Protein AF-A0AA43LUN0-F1 (afdb_monomer_lite)

Structure (mmCIF, N/CA/C/O backbone):
data_AF-A0AA43LUN0-F1
#
_entry.id   AF-A0AA43LUN0-F1
#
loop_
_atom_site.group_PDB
_atom_site.id
_atom_site.type_symbol
_atom_site.label_atom_id
_atom_site.label_alt_id
_atom_site.label_comp_id
_atom_site.label_asym_id
_atom_site.label_entity_id
_atom_site.label_seq_id
_atom_site.pdbx_PDB_ins_code
_atom_site.Cartn_x
_atom_site.Cartn_y
_atom_site.Cartn_z
_atom_site.occupancy
_atom_site.B_iso_or_equiv
_atom_site.auth_seq_id
_atom_site.auth_comp_id
_atom_site.auth_asym_id
_atom_site.auth_atom_id
_atom_site.pdbx_PDB_model_num
ATOM 1 N N . MET A 1 1 ? 20.312 32.125 23.721 1.00 38.59 1 MET A N 1
ATOM 2 C CA . MET A 1 1 ? 21.776 32.103 23.497 1.00 38.59 1 MET A CA 1
ATOM 3 C C . MET A 1 1 ? 22.352 30.893 24.218 1.00 38.59 1 MET A C 1
ATOM 5 O O . MET A 1 1 ? 22.634 30.976 25.405 1.00 38.59 1 MET A O 1
ATOM 9 N N . PHE A 1 2 ? 22.440 29.753 23.534 1.00 31.97 2 PHE A N 1
ATOM 10 C CA . PHE A 1 2 ? 22.936 28.500 24.107 1.00 31.97 2 PHE A CA 1
ATOM 11 C C . PHE A 1 2 ? 24.347 28.228 23.580 1.00 31.97 2 PHE A C 1
ATOM 13 O O . PHE A 1 2 ? 24.575 28.226 22.374 1.00 31.97 2 PHE A O 1
ATOM 20 N N . ARG A 1 3 ? 25.305 28.071 24.501 1.00 30.97 3 ARG A N 1
ATOM 21 C CA . ARG A 1 3 ? 26.711 27.761 24.218 1.00 30.97 3 ARG A CA 1
ATOM 22 C C . ARG A 1 3 ? 26.895 26.244 24.199 1.00 30.97 3 ARG A C 1
ATOM 24 O O . ARG A 1 3 ? 26.749 25.609 25.240 1.00 30.97 3 ARG A O 1
ATOM 31 N N . TRP A 1 4 ? 27.267 25.684 23.052 1.00 31.45 4 TRP A N 1
ATOM 32 C CA . TRP A 1 4 ? 27.789 24.320 22.958 1.00 31.45 4 TRP A CA 1
ATOM 33 C C . TRP A 1 4 ? 29.303 24.313 23.179 1.00 31.45 4 TRP A C 1
ATOM 35 O O . TRP A 1 4 ? 30.033 25.123 22.610 1.00 31.45 4 TRP A O 1
ATOM 45 N N . LYS A 1 5 ? 29.764 23.405 24.046 1.00 41.47 5 LYS A N 1
ATOM 46 C CA . LYS A 1 5 ? 31.177 23.084 24.252 1.00 41.47 5 LYS A CA 1
ATOM 47 C C . LYS A 1 5 ? 31.539 21.918 23.335 1.00 41.47 5 LYS A C 1
ATOM 49 O O . LYS A 1 5 ? 31.012 20.824 23.495 1.00 41.47 5 LYS A O 1
ATOM 54 N N . THR A 1 6 ? 32.454 22.164 22.409 1.00 45.19 6 THR A N 1
ATOM 55 C CA . THR A 1 6 ? 33.170 21.151 21.631 1.00 45.19 6 THR A CA 1
ATOM 56 C C . THR A 1 6 ? 34.222 20.475 22.509 1.00 45.19 6 THR A C 1
ATOM 58 O O . THR A 1 6 ? 35.069 21.162 23.083 1.00 45.19 6 THR A O 1
ATOM 61 N N . ALA A 1 7 ? 34.205 19.146 22.581 1.00 45.16 7 ALA A N 1
ATOM 62 C CA . ALA A 1 7 ? 35.344 18.351 23.026 1.00 45.16 7 ALA A CA 1
ATOM 63 C C . ALA A 1 7 ? 35.927 17.655 21.793 1.00 45.16 7 ALA A C 1
ATOM 65 O O . ALA A 1 7 ? 35.287 16.794 21.196 1.00 45.16 7 ALA A O 1
ATOM 66 N N . GLY A 1 8 ? 37.113 18.101 21.382 1.00 36.66 8 GLY A N 1
ATOM 67 C CA . GLY A 1 8 ? 37.913 17.440 20.364 1.00 36.66 8 GLY A CA 1
ATOM 68 C C . GLY A 1 8 ? 38.650 16.245 20.957 1.00 36.66 8 GLY A C 1
ATOM 69 O O . GLY A 1 8 ? 39.140 16.309 22.084 1.00 36.66 8 GLY A O 1
ATOM 70 N N . ILE A 1 9 ? 38.757 15.179 20.173 1.00 43.53 9 ILE A N 1
ATOM 71 C CA . ILE A 1 9 ? 39.729 14.113 20.389 1.00 43.53 9 ILE A CA 1
ATOM 72 C C . ILE A 1 9 ? 40.591 14.080 19.133 1.00 43.53 9 ILE A C 1
ATOM 74 O O . ILE A 1 9 ? 40.102 13.911 18.020 1.00 43.53 9 ILE A O 1
ATOM 78 N N . SER A 1 10 ? 41.873 14.338 19.349 1.00 35.06 10 SER A N 1
ATOM 79 C CA . SER A 1 10 ? 42.943 14.279 18.367 1.00 35.06 10 SER A CA 1
ATOM 80 C C . SER A 1 10 ? 43.898 13.152 18.761 1.00 35.06 10 SER A C 1
ATOM 82 O O . SER A 1 10 ? 43.913 12.727 19.915 1.00 35.06 10 SER A O 1
ATOM 84 N N . PHE A 1 11 ? 44.740 12.792 17.797 1.00 35.31 11 PHE A N 1
ATOM 85 C CA . PHE A 1 11 ? 45.925 11.935 17.853 1.00 35.31 11 PHE A CA 1
ATOM 86 C C . PHE A 1 11 ? 45.758 10.424 17.686 1.00 35.31 11 PHE A C 1
ATOM 88 O O . PHE A 1 11 ? 45.226 9.712 18.528 1.00 35.31 11 PHE A O 1
ATOM 95 N N . GLY A 1 12 ? 46.384 9.945 16.607 1.00 33.28 12 GLY A N 1
ATOM 96 C CA . GLY A 1 12 ? 46.708 8.543 16.383 1.00 33.28 12 GLY A CA 1
ATOM 97 C C . GLY A 1 12 ? 47.394 8.282 15.042 1.00 33.28 12 GLY A C 1
ATOM 98 O O . GLY A 1 12 ? 47.069 7.309 14.380 1.00 33.28 12 GLY A O 1
ATOM 99 N N . MET A 1 13 ? 48.298 9.167 14.607 1.00 39.53 13 MET A N 1
ATOM 100 C CA . MET A 1 13 ? 49.174 8.931 13.456 1.00 39.53 13 MET A CA 1
ATOM 101 C C . MET A 1 13 ? 50.255 7.927 13.884 1.00 39.53 13 MET A C 1
ATOM 103 O O . MET A 1 13 ? 51.050 8.237 14.771 1.00 39.53 13 MET A O 1
ATOM 107 N N . LEU A 1 14 ? 50.303 6.746 13.269 1.00 37.00 14 LEU A N 1
ATOM 108 C CA . LEU A 1 14 ? 51.460 5.857 13.356 1.00 37.00 14 LEU A CA 1
ATOM 109 C C . LEU A 1 14 ? 51.758 5.304 11.962 1.00 37.00 14 LEU A C 1
ATOM 111 O O . LEU A 1 14 ? 51.020 4.481 11.430 1.00 37.00 14 LEU A O 1
ATOM 115 N N . GLY A 1 15 ? 52.833 5.812 11.367 1.00 45.66 15 GLY A N 1
ATOM 116 C CA . GLY A 1 15 ? 53.477 5.229 10.199 1.00 45.66 15 GLY A CA 1
ATOM 117 C C . GLY A 1 15 ? 54.799 4.580 10.600 1.00 45.66 15 GLY A C 1
ATOM 118 O O . GLY A 1 15 ? 55.478 5.083 11.489 1.00 45.66 15 GLY A O 1
ATOM 119 N N . LEU A 1 16 ? 55.145 3.483 9.927 1.00 39.72 16 LEU A N 1
ATOM 120 C CA . LEU A 1 16 ? 56.493 2.926 9.710 1.00 39.72 16 LEU A CA 1
ATOM 121 C C . LEU A 1 16 ? 56.300 1.771 8.707 1.00 39.72 16 LEU A C 1
ATOM 123 O O . LEU A 1 16 ? 55.574 0.828 8.992 1.00 39.72 16 LEU A O 1
ATOM 127 N N . LEU A 1 17 ? 56.620 1.976 7.423 1.00 46.81 17 LEU A N 1
ATOM 128 C CA . LEU A 1 17 ? 57.890 1.624 6.763 1.00 46.81 17 LEU A CA 1
ATOM 129 C C . LEU A 1 17 ? 58.273 0.146 6.918 1.00 46.81 17 LEU A C 1
ATOM 131 O O . LEU A 1 17 ? 58.576 -0.285 8.022 1.00 46.81 17 LEU A O 1
ATOM 135 N N . LEU A 1 18 ? 58.392 -0.562 5.788 1.00 45.31 18 LEU A N 1
ATOM 136 C CA . LEU A 1 18 ? 59.639 -1.211 5.365 1.00 45.31 18 LEU A CA 1
ATOM 137 C C . LEU A 1 18 ? 59.537 -1.676 3.903 1.00 45.31 18 LEU A C 1
ATOM 139 O O . LEU A 1 18 ? 58.583 -2.330 3.492 1.00 45.31 18 LEU A O 1
ATOM 143 N N . ALA A 1 19 ? 60.546 -1.279 3.133 1.00 46.94 19 ALA A N 1
ATOM 144 C CA . ALA A 1 19 ? 60.830 -1.721 1.779 1.00 46.94 19 ALA A CA 1
ATOM 145 C C . ALA A 1 19 ? 61.482 -3.113 1.783 1.00 46.94 19 ALA A C 1
ATOM 147 O O . ALA A 1 19 ? 62.153 -3.484 2.745 1.00 46.94 19 ALA A O 1
ATOM 148 N N . GLY A 1 20 ? 61.361 -3.833 0.667 1.00 33.59 20 GLY A N 1
ATOM 149 C CA . GLY A 1 20 ? 62.118 -5.052 0.405 1.00 33.59 20 GLY A CA 1
ATOM 150 C C . GLY A 1 20 ? 61.945 -5.526 -1.034 1.00 33.59 20 GLY A C 1
ATOM 151 O O . GLY A 1 20 ? 61.066 -6.332 -1.310 1.00 33.59 20 GLY A O 1
ATOM 152 N N . CYS A 1 21 ? 62.784 -5.017 -1.941 1.00 46.31 21 CYS A N 1
ATOM 153 C CA . CYS A 1 21 ? 63.101 -5.682 -3.204 1.00 46.31 21 CYS A CA 1
ATOM 154 C C . CYS A 1 21 ? 64.161 -6.759 -2.937 1.00 46.31 21 CYS A C 1
ATOM 156 O O . CYS A 1 21 ? 65.187 -6.447 -2.332 1.00 46.31 21 CYS A O 1
ATOM 158 N N . ALA A 1 22 ? 63.953 -7.975 -3.438 1.00 37.12 22 ALA A N 1
ATOM 159 C CA . ALA A 1 22 ? 65.021 -8.919 -3.757 1.00 37.12 22 ALA A CA 1
ATOM 160 C C . ALA A 1 22 ? 64.526 -9.901 -4.834 1.00 37.12 22 ALA A C 1
ATOM 162 O O . ALA A 1 22 ? 63.515 -10.574 -4.649 1.00 37.12 22 ALA A O 1
ATOM 163 N N . ASP A 1 23 ? 65.247 -9.911 -5.954 1.00 38.62 23 ASP A N 1
ATOM 164 C CA . ASP A 1 23 ? 65.154 -10.838 -7.084 1.00 38.62 23 ASP A CA 1
ATOM 165 C C . ASP A 1 23 ? 65.680 -12.242 -6.741 1.00 38.62 23 ASP A C 1
ATOM 167 O O . ASP A 1 23 ? 66.592 -12.378 -5.923 1.00 38.62 23 ASP A O 1
ATOM 171 N N . ALA A 1 24 ? 65.168 -13.244 -7.467 1.00 35.75 24 ALA A N 1
ATOM 172 C CA . ALA A 1 24 ? 65.914 -14.134 -8.378 1.00 35.75 24 ALA A CA 1
ATOM 173 C C . ALA A 1 24 ? 65.447 -15.606 -8.331 1.00 35.75 24 ALA A C 1
ATOM 175 O O . ALA A 1 24 ? 65.599 -16.290 -7.326 1.00 35.75 24 ALA A O 1
ATOM 176 N N . GLU A 1 25 ? 64.930 -16.034 -9.490 1.00 34.25 25 GLU A N 1
ATOM 177 C CA . GLU A 1 25 ? 65.012 -17.354 -10.142 1.00 34.25 25 GLU A CA 1
ATOM 178 C C . GLU A 1 25 ? 64.688 -18.639 -9.354 1.00 34.25 25 GLU A C 1
ATOM 180 O O . GLU A 1 25 ? 65.457 -19.081 -8.509 1.00 34.25 25 GLU A O 1
ATOM 185 N N . ASP A 1 26 ? 63.655 -19.363 -9.812 1.00 30.38 26 ASP A N 1
ATOM 186 C CA . ASP A 1 26 ? 63.866 -20.756 -10.229 1.00 30.38 26 ASP A CA 1
ATOM 187 C C . ASP A 1 26 ? 62.870 -21.184 -11.325 1.00 30.38 26 ASP A C 1
ATOM 189 O O . ASP A 1 26 ? 61.701 -20.791 -11.356 1.00 30.38 26 ASP A O 1
ATOM 193 N N . VAL A 1 27 ? 63.386 -21.973 -12.260 1.00 40.06 27 VAL A N 1
ATOM 194 C CA . VAL A 1 27 ? 62.761 -22.467 -13.486 1.00 40.06 27 VAL A CA 1
ATOM 195 C C . VAL A 1 27 ? 62.209 -23.864 -13.214 1.00 40.06 27 VAL A C 1
ATOM 197 O O . VAL A 1 27 ? 62.954 -24.723 -12.765 1.00 40.06 27 VAL A O 1
ATOM 200 N N . THR A 1 28 ? 60.942 -24.136 -13.551 1.00 35.50 28 THR A N 1
ATOM 201 C CA . THR A 1 28 ? 60.476 -25.304 -14.344 1.00 35.50 28 THR A CA 1
ATOM 202 C C . THR A 1 28 ? 58.975 -25.578 -14.167 1.00 35.50 28 THR A C 1
ATOM 204 O O . THR A 1 28 ? 58.437 -25.509 -13.069 1.00 35.50 28 THR A O 1
ATOM 207 N N . SER A 1 29 ? 58.360 -26.034 -15.269 1.00 32.94 29 SER A N 1
ATOM 208 C CA . SER A 1 29 ? 57.162 -26.899 -15.355 1.00 32.94 29 SER A CA 1
ATOM 209 C C . SER A 1 29 ? 55.869 -26.275 -15.909 1.00 32.94 29 SER A C 1
ATOM 211 O O . SER A 1 29 ? 55.035 -25.737 -15.199 1.00 32.94 29 SER A O 1
ATOM 213 N N . THR A 1 30 ? 55.720 -26.459 -17.228 1.00 34.94 30 THR A N 1
ATOM 214 C CA . THR A 1 30 ? 54.580 -27.088 -17.935 1.00 34.94 30 THR A CA 1
ATOM 215 C C . THR A 1 30 ? 53.124 -26.655 -17.697 1.00 34.94 30 THR A C 1
ATOM 217 O O . THR A 1 30 ? 52.583 -26.774 -16.607 1.00 34.94 30 THR A O 1
ATOM 220 N N . ALA A 1 31 ? 52.469 -26.458 -18.853 1.00 33.69 31 ALA A N 1
ATOM 221 C CA . ALA A 1 31 ? 51.050 -26.641 -19.181 1.00 33.69 31 ALA A CA 1
ATOM 222 C C . ALA A 1 31 ? 50.109 -25.430 -19.030 1.00 33.69 31 ALA A C 1
ATOM 224 O O . ALA A 1 31 ? 49.628 -25.080 -17.959 1.00 33.69 31 ALA A O 1
ATOM 225 N N . SER A 1 32 ? 49.780 -24.863 -20.195 1.00 36.44 32 SER A N 1
ATOM 226 C CA . SER A 1 32 ? 48.578 -24.068 -20.454 1.00 36.44 32 SER A CA 1
ATOM 227 C C . SER A 1 32 ? 47.321 -24.942 -20.298 1.00 36.44 32 SER A C 1
ATOM 229 O O . SER A 1 32 ? 47.349 -26.117 -20.674 1.00 36.44 32 SER A O 1
ATOM 231 N N . PRO A 1 33 ? 46.209 -24.369 -19.808 1.00 39.72 33 PRO A N 1
ATOM 232 C CA . PRO A 1 33 ? 45.133 -24.097 -20.755 1.00 39.72 33 PRO A CA 1
ATOM 233 C C . PRO A 1 33 ? 44.560 -22.675 -20.647 1.00 39.72 33 PRO A C 1
ATOM 235 O O . PRO A 1 33 ? 44.383 -22.120 -19.568 1.00 39.72 33 PRO A O 1
ATOM 238 N N . ALA A 1 34 ? 44.286 -22.131 -21.834 1.00 36.03 34 ALA A N 1
ATOM 239 C CA . ALA A 1 34 ? 43.355 -21.066 -22.204 1.00 36.03 34 ALA A CA 1
ATOM 240 C C . ALA A 1 34 ? 42.713 -20.252 -21.064 1.00 36.03 34 ALA A C 1
ATOM 242 O O . ALA A 1 34 ? 41.678 -20.618 -20.509 1.00 36.03 34 ALA A O 1
ATOM 243 N N . ALA A 1 35 ? 43.264 -19.061 -20.828 1.00 30.97 35 ALA A N 1
ATOM 244 C CA . ALA A 1 35 ? 42.503 -17.962 -20.263 1.00 30.97 35 ALA A CA 1
ATOM 245 C C . ALA A 1 35 ? 41.462 -17.514 -21.302 1.00 30.97 35 ALA A C 1
ATOM 247 O O . ALA A 1 35 ? 41.821 -16.970 -22.349 1.00 30.97 35 ALA A O 1
ATOM 248 N N . SER A 1 36 ? 40.179 -17.749 -21.017 1.00 34.28 36 SER A N 1
ATOM 249 C CA . SER A 1 36 ? 39.093 -16.999 -21.645 1.00 34.28 36 SER A CA 1
ATOM 250 C C . SER A 1 36 ? 39.339 -15.524 -21.366 1.00 34.28 36 SER A C 1
ATOM 252 O O . SER A 1 36 ? 39.206 -15.057 -20.237 1.00 34.28 36 SER A O 1
ATOM 254 N N . SER A 1 37 ? 39.748 -14.800 -22.400 1.00 35.28 37 SER A N 1
ATOM 255 C CA . SER A 1 37 ? 39.804 -13.351 -22.388 1.00 35.28 37 SER A CA 1
ATOM 256 C C . SER A 1 37 ? 38.383 -12.826 -22.210 1.00 35.28 37 SER A C 1
ATOM 258 O O . SER A 1 37 ? 37.613 -12.775 -23.170 1.00 35.28 37 SER A O 1
ATOM 260 N N . SER A 1 38 ? 38.040 -12.424 -20.990 1.00 38.66 38 SER A N 1
ATOM 261 C CA . SER A 1 38 ? 36.991 -11.441 -20.754 1.00 38.66 38 SER A CA 1
ATOM 262 C C . SER A 1 38 ? 37.413 -10.183 -21.507 1.00 38.66 38 SER A C 1
ATOM 264 O O . SER A 1 38 ? 38.263 -9.423 -21.040 1.00 38.66 38 SER A O 1
ATOM 266 N N . GLN A 1 39 ? 36.909 -10.006 -22.728 1.00 36.62 39 GLN A N 1
ATOM 267 C CA . GLN A 1 39 ? 37.051 -8.746 -23.438 1.00 36.62 39 GLN A CA 1
ATOM 268 C C . GLN A 1 39 ? 36.288 -7.698 -22.633 1.00 36.62 39 GLN A C 1
ATOM 270 O O . GLN A 1 39 ? 35.072 -7.574 -22.736 1.00 36.62 39 GLN A O 1
ATOM 275 N N . ALA A 1 40 ? 37.018 -6.944 -21.814 1.00 42.62 40 ALA A N 1
ATOM 276 C CA . ALA A 1 40 ? 36.585 -5.625 -21.405 1.00 42.62 40 ALA A CA 1
ATOM 277 C C . ALA A 1 40 ? 36.508 -4.788 -22.687 1.00 42.62 40 ALA A C 1
ATOM 279 O O . ALA A 1 40 ? 37.526 -4.327 -23.212 1.00 42.62 40 ALA A O 1
ATOM 280 N N . VAL A 1 41 ? 35.302 -4.690 -23.247 1.00 44.66 41 VAL A N 1
ATOM 281 C CA . VAL A 1 41 ? 35.008 -3.819 -24.382 1.00 44.66 41 VAL A CA 1
ATOM 282 C C . VAL A 1 41 ? 35.344 -2.406 -23.924 1.00 44.66 41 VAL A C 1
ATOM 284 O O . VAL A 1 41 ? 34.709 -1.860 -23.025 1.00 44.66 41 VAL A O 1
ATOM 287 N N . SER A 1 42 ? 36.418 -1.847 -24.478 1.00 46.88 42 SER A N 1
ATOM 288 C CA . SER A 1 42 ? 36.766 -0.450 -24.238 1.00 46.88 42 SER A CA 1
ATOM 289 C C . SER A 1 42 ? 35.617 0.418 -24.759 1.00 46.88 42 SER A C 1
ATOM 291 O O . SER A 1 42 ? 35.168 0.168 -25.880 1.00 46.88 42 SER A O 1
ATOM 293 N N . PRO A 1 43 ? 35.131 1.409 -23.991 1.00 46.75 43 PRO A N 1
ATOM 294 C CA . PRO A 1 43 ? 34.048 2.269 -24.445 1.00 46.75 43 PRO A CA 1
ATOM 295 C C . PRO A 1 43 ? 34.464 2.954 -25.746 1.00 46.75 43 PRO A C 1
ATOM 297 O O . PRO A 1 43 ? 35.525 3.584 -25.822 1.00 46.75 43 PRO A O 1
ATOM 300 N N . SER A 1 44 ? 33.647 2.812 -26.788 1.00 53.34 44 SER A N 1
ATOM 301 C CA . SER A 1 44 ? 33.849 3.561 -28.023 1.00 53.34 44 SER A CA 1
ATOM 302 C C . SER A 1 44 ? 33.651 5.044 -27.720 1.00 53.34 44 SER A C 1
ATOM 304 O O . SER A 1 44 ? 32.682 5.415 -27.055 1.00 53.34 44 SER A O 1
ATOM 306 N N . ALA A 1 45 ? 34.568 5.893 -28.188 1.00 53.38 45 ALA A N 1
ATOM 307 C CA . ALA A 1 45 ? 34.501 7.339 -28.000 1.00 53.38 45 ALA A CA 1
ATOM 308 C C . ALA A 1 45 ? 33.138 7.879 -28.484 1.00 53.38 45 ALA A C 1
ATOM 310 O O . ALA A 1 45 ? 32.900 7.966 -29.685 1.00 53.38 45 ALA A O 1
ATOM 311 N N . GLY A 1 46 ? 32.236 8.188 -27.545 1.00 71.81 46 GLY A N 1
ATOM 312 C CA . GLY A 1 46 ? 30.859 8.616 -27.827 1.00 71.81 46 GLY A CA 1
ATOM 313 C C . GLY A 1 46 ? 29.797 8.038 -26.884 1.00 71.81 46 GLY A C 1
ATOM 314 O O . GLY A 1 46 ? 28.754 8.664 -26.716 1.00 71.81 46 GLY A O 1
ATOM 315 N N . GLN A 1 47 ? 30.067 6.903 -26.229 1.00 84.12 47 GLN A N 1
ATOM 316 C CA . GLN A 1 47 ? 29.153 6.315 -25.241 1.00 84.12 47 GLN A CA 1
ATOM 317 C C . GLN A 1 47 ? 29.180 7.084 -23.915 1.00 84.12 47 GLN A C 1
ATOM 319 O O . GLN A 1 47 ? 30.237 7.508 -23.435 1.00 84.12 47 GLN A O 1
ATOM 324 N N . LEU A 1 48 ? 28.004 7.250 -23.313 1.00 91.19 48 LEU A N 1
ATOM 325 C CA . LEU A 1 48 ? 27.839 7.883 -22.007 1.00 91.19 48 LEU A CA 1
ATOM 326 C C . LEU A 1 48 ? 27.683 6.804 -20.934 1.00 91.19 48 LEU A C 1
ATOM 328 O O . LEU A 1 48 ? 26.998 5.810 -21.147 1.00 91.19 48 LEU A O 1
ATOM 332 N N . ALA A 1 49 ? 28.263 6.999 -19.750 1.00 93.62 49 ALA A N 1
ATOM 333 C CA . ALA A 1 49 ? 27.844 6.197 -18.602 1.00 93.62 49 ALA A CA 1
ATOM 334 C C . ALA A 1 49 ? 26.348 6.443 -18.353 1.00 93.62 49 ALA A C 1
ATOM 336 O O . ALA A 1 49 ? 25.918 7.605 -18.355 1.00 93.62 49 ALA A O 1
ATOM 337 N N . ALA A 1 50 ? 25.579 5.366 -18.184 1.00 94.44 50 ALA A N 1
ATOM 338 C CA . ALA A 1 50 ? 24.172 5.468 -17.843 1.00 94.44 50 ALA A CA 1
ATOM 339 C C . ALA A 1 50 ? 24.018 6.108 -16.458 1.00 94.44 50 ALA A C 1
ATOM 341 O O . ALA A 1 50 ? 24.696 5.745 -15.499 1.00 94.44 50 ALA A O 1
ATOM 342 N N . ASP A 1 51 ? 23.111 7.072 -16.380 1.00 95.69 51 ASP A N 1
ATOM 343 C CA . ASP A 1 51 ? 22.566 7.610 -15.141 1.00 95.69 51 ASP A CA 1
ATOM 344 C C . ASP A 1 51 ? 21.058 7.828 -15.342 1.00 95.69 51 ASP A C 1
ATOM 346 O O . ASP A 1 51 ? 20.603 7.852 -16.495 1.00 95.69 51 ASP A O 1
ATOM 350 N N . PRO A 1 52 ? 20.272 7.959 -14.259 1.00 95.94 52 PRO A N 1
ATOM 351 C CA . PRO A 1 52 ? 18.824 8.036 -14.378 1.00 95.94 52 PRO A CA 1
ATOM 352 C C . PRO A 1 52 ? 18.330 9.164 -15.289 1.00 95.94 52 PRO A C 1
ATOM 354 O O . PRO A 1 52 ? 17.427 8.952 -16.093 1.00 95.94 52 PRO A O 1
ATOM 357 N N . GLU A 1 53 ? 18.945 10.347 -15.227 1.00 96.31 53 GLU A N 1
ATOM 358 C CA . GLU A 1 53 ? 18.507 11.510 -16.004 1.00 96.31 53 GLU A CA 1
ATOM 359 C C . GLU A 1 53 ? 18.775 11.321 -17.500 1.00 96.31 53 GLU A C 1
ATOM 361 O O . GLU A 1 53 ? 17.895 11.560 -18.332 1.00 96.31 53 GLU A O 1
ATOM 366 N N . LYS A 1 54 ? 19.971 10.842 -17.862 1.00 96.62 54 LYS A N 1
ATOM 367 C CA . LYS A 1 54 ? 20.328 10.579 -19.264 1.00 96.62 54 LYS A CA 1
ATOM 368 C C . LYS A 1 54 ? 19.509 9.446 -19.862 1.00 96.62 54 LYS A C 1
ATOM 370 O O . LYS A 1 54 ? 19.135 9.526 -21.031 1.00 96.62 54 LYS A O 1
ATOM 375 N N . VAL A 1 55 ? 19.256 8.395 -19.083 1.00 97.50 55 VAL A N 1
ATOM 376 C CA . VAL A 1 55 ? 18.415 7.276 -19.519 1.00 97.50 55 VAL A CA 1
ATOM 377 C C . VAL A 1 55 ? 16.984 7.754 -19.730 1.00 97.50 55 VAL A C 1
ATOM 379 O O . VAL A 1 55 ? 16.423 7.495 -20.791 1.00 97.50 55 VAL A O 1
ATOM 382 N N . GLN A 1 56 ? 16.419 8.513 -18.789 1.00 97.00 56 GLN A N 1
ATOM 383 C CA . GLN A 1 56 ? 15.060 9.038 -18.919 1.00 97.00 56 GLN A CA 1
ATOM 384 C C . GLN A 1 56 ? 14.910 9.960 -20.136 1.00 97.00 56 GLN A C 1
ATOM 386 O O . GLN A 1 56 ? 13.917 9.872 -20.864 1.00 97.00 56 GLN A O 1
ATOM 391 N N . LEU A 1 57 ? 15.905 10.818 -20.389 1.00 97.00 57 LEU A N 1
ATOM 392 C CA . LEU A 1 57 ? 15.929 11.665 -21.579 1.00 97.00 57 LEU A CA 1
ATOM 393 C C . LEU A 1 57 ? 15.961 10.821 -22.856 1.00 97.00 57 LEU A C 1
ATOM 395 O O . LEU A 1 57 ? 15.142 11.045 -23.741 1.00 97.00 57 LEU A O 1
ATOM 399 N N . PHE A 1 58 ? 16.845 9.823 -22.926 1.00 97.56 58 PHE A N 1
ATOM 400 C CA . PHE A 1 58 ? 16.944 8.931 -24.080 1.00 97.56 58 PHE A CA 1
ATOM 401 C C . PHE A 1 58 ? 15.634 8.185 -24.344 1.00 97.56 58 PHE A C 1
ATOM 403 O O . PHE A 1 58 ? 15.142 8.215 -25.465 1.00 97.56 58 PHE A O 1
ATOM 410 N N . LEU A 1 59 ? 15.031 7.583 -23.314 1.00 97.88 59 LEU A N 1
ATOM 411 C CA . LEU A 1 59 ? 13.730 6.914 -23.416 1.00 97.88 59 LEU A CA 1
ATOM 412 C C . LEU A 1 59 ? 12.657 7.844 -23.997 1.00 97.88 59 LEU A C 1
ATOM 414 O O . LEU A 1 59 ? 11.891 7.441 -24.871 1.00 97.88 59 LEU A O 1
ATOM 418 N N . THR A 1 60 ? 12.643 9.100 -23.545 1.00 96.69 60 THR A N 1
ATOM 419 C CA . THR A 1 60 ? 11.682 10.116 -23.990 1.00 96.69 60 THR A CA 1
ATOM 420 C C . THR A 1 60 ? 11.927 10.542 -25.440 1.00 96.69 60 THR A C 1
ATOM 422 O O . THR A 1 60 ? 11.000 10.522 -26.248 1.00 96.69 60 THR A O 1
ATOM 425 N N . GLU A 1 61 ? 13.163 10.914 -25.787 1.00 96.94 61 GLU A N 1
ATOM 426 C CA . GLU A 1 61 ? 13.549 11.360 -27.136 1.00 96.94 61 GLU A CA 1
ATOM 427 C C . GLU A 1 61 ? 13.268 10.283 -28.186 1.00 96.94 61 GLU A C 1
ATOM 429 O O . GLU A 1 61 ? 12.759 10.561 -29.271 1.00 96.94 61 GLU A O 1
ATOM 434 N N . GLU A 1 62 ? 13.548 9.038 -27.825 1.00 96.31 62 GLU A N 1
ATOM 435 C CA . GLU A 1 62 ? 13.401 7.877 -28.687 1.00 96.31 62 GLU A CA 1
ATOM 436 C C . GLU A 1 62 ? 12.002 7.244 -28.639 1.00 96.31 62 GLU A C 1
ATOM 438 O O . GLU A 1 62 ? 11.764 6.244 -29.324 1.00 96.31 62 GLU A O 1
ATOM 443 N N . SER A 1 63 ? 11.089 7.815 -27.840 1.00 96.38 63 SER A N 1
ATOM 444 C CA . SER A 1 63 ? 9.720 7.323 -27.622 1.00 96.38 63 SER A CA 1
ATOM 445 C C . SER A 1 63 ? 9.664 5.827 -27.274 1.00 96.38 63 SER A C 1
ATOM 447 O O . SER A 1 63 ? 8.816 5.089 -27.778 1.00 96.38 63 SER A O 1
ATOM 449 N N . ILE A 1 64 ? 10.595 5.368 -26.435 1.00 97.62 64 ILE A N 1
ATOM 450 C CA . ILE A 1 64 ? 10.677 3.974 -25.987 1.00 97.62 64 ILE A CA 1
ATOM 451 C C . ILE A 1 64 ? 9.732 3.792 -24.800 1.00 97.62 64 ILE A C 1
ATOM 453 O O . ILE A 1 64 ? 9.864 4.471 -23.784 1.00 97.62 64 ILE A O 1
ATOM 457 N N . LEU A 1 65 ? 8.789 2.857 -24.921 1.00 97.31 65 LEU A N 1
ATOM 458 C CA . LEU A 1 65 ? 7.862 2.528 -23.844 1.00 97.31 65 LEU A CA 1
ATOM 459 C C . LEU A 1 65 ? 8.593 1.779 -22.720 1.00 97.31 65 LEU A C 1
ATOM 461 O O . LEU A 1 65 ? 9.300 0.802 -22.972 1.00 97.31 65 LEU A O 1
ATOM 465 N N . ASN A 1 66 ? 8.421 2.229 -21.477 1.00 98.12 66 ASN A N 1
ATOM 466 C CA . ASN A 1 66 ? 9.194 1.729 -20.344 1.00 98.12 66 ASN A CA 1
ATOM 467 C C . ASN A 1 66 ? 8.347 1.576 -19.068 1.00 98.12 66 ASN A C 1
ATOM 469 O O . ASN A 1 66 ? 7.355 2.280 -18.869 1.00 98.12 66 ASN A O 1
ATOM 473 N N . GLY A 1 67 ? 8.762 0.653 -18.201 1.00 94.44 67 GLY A N 1
ATOM 474 C CA . GLY A 1 67 ? 8.175 0.350 -16.890 1.00 94.44 67 GLY A CA 1
ATOM 475 C C . GLY A 1 67 ? 8.869 1.058 -15.724 1.00 94.44 67 GLY A C 1
ATOM 476 O O . GLY A 1 67 ? 8.885 0.509 -14.626 1.00 94.44 67 GLY A O 1
ATOM 477 N N . ASP A 1 68 ? 9.455 2.231 -15.983 1.00 96.06 68 ASP A N 1
ATOM 478 C CA . ASP A 1 68 ? 10.314 3.026 -15.086 1.00 96.06 68 ASP A CA 1
ATOM 479 C C . ASP A 1 68 ? 11.762 2.503 -14.925 1.00 96.06 68 ASP A C 1
ATOM 481 O O . ASP A 1 68 ? 12.162 1.498 -15.524 1.00 96.06 68 ASP A O 1
ATOM 485 N N . ILE A 1 69 ? 12.586 3.255 -14.196 1.00 97.31 69 ILE A N 1
ATOM 486 C CA . ILE A 1 69 ? 14.003 2.984 -13.945 1.00 97.31 69 ILE A CA 1
ATOM 487 C C . ILE A 1 69 ? 14.295 2.982 -12.446 1.00 97.31 69 ILE A C 1
ATOM 489 O O . ILE A 1 69 ? 13.665 3.690 -11.663 1.00 97.31 69 ILE A O 1
ATOM 493 N N . TYR A 1 70 ? 15.291 2.209 -12.027 1.00 97.00 70 TYR A N 1
ATOM 494 C CA . TYR A 1 70 ? 15.728 2.183 -10.633 1.00 97.00 70 TYR A CA 1
ATOM 495 C C . TYR A 1 70 ? 17.238 1.982 -10.515 1.00 97.00 70 TYR A C 1
ATOM 497 O O . TYR A 1 70 ? 17.910 1.570 -11.458 1.00 97.00 70 TYR A O 1
ATOM 505 N N . LEU A 1 71 ? 17.783 2.315 -9.345 1.00 96.81 71 LEU A N 1
ATOM 506 C CA . LEU A 1 71 ? 19.197 2.131 -9.029 1.00 96.81 71 LEU A CA 1
ATOM 507 C C . LEU A 1 71 ? 19.379 0.920 -8.116 1.00 96.81 71 LEU A C 1
ATOM 509 O O . LEU A 1 71 ? 18.718 0.803 -7.081 1.00 96.81 71 LEU A O 1
ATOM 513 N N . GLU A 1 72 ? 20.303 0.044 -8.490 1.00 95.94 72 GLU A N 1
ATOM 514 C CA . GLU A 1 72 ? 20.712 -1.122 -7.710 1.00 95.94 72 GLU A CA 1
ATOM 515 C C . GLU A 1 72 ? 22.138 -1.518 -8.097 1.00 95.94 72 GLU A C 1
ATOM 517 O O . GLU A 1 72 ? 22.534 -1.355 -9.245 1.00 95.94 72 GLU A O 1
ATOM 522 N N . ASP A 1 73 ? 22.944 -1.954 -7.125 1.00 94.44 73 ASP A N 1
ATOM 523 C CA . ASP A 1 73 ? 24.321 -2.423 -7.344 1.00 94.44 73 ASP A CA 1
ATOM 524 C C . ASP A 1 73 ? 25.220 -1.461 -8.151 1.00 94.44 73 ASP A C 1
ATOM 526 O O . ASP A 1 73 ? 26.150 -1.868 -8.845 1.00 94.44 73 ASP A O 1
ATOM 530 N N . ASN A 1 74 ? 24.978 -0.151 -8.006 1.00 93.19 74 ASN A N 1
ATOM 531 C CA . ASN A 1 74 ? 25.620 0.936 -8.763 1.00 93.19 74 ASN A CA 1
ATOM 532 C C . ASN A 1 74 ? 25.357 0.915 -10.282 1.00 93.19 74 ASN A C 1
ATOM 534 O O . ASN A 1 74 ? 26.103 1.535 -11.041 1.00 93.19 74 ASN A O 1
ATOM 538 N N . LEU A 1 75 ? 24.297 0.240 -10.721 1.00 96.62 75 LEU A N 1
ATOM 539 C CA . LEU A 1 75 ? 23.831 0.187 -12.102 1.00 96.62 75 LEU A CA 1
ATOM 540 C C . LEU A 1 75 ? 22.458 0.849 -12.229 1.00 96.62 75 LEU A C 1
ATOM 542 O O . LEU A 1 75 ? 21.660 0.877 -11.287 1.00 96.62 75 LEU A O 1
ATOM 546 N N . VAL A 1 76 ? 22.173 1.372 -13.422 1.00 98.06 76 VAL A N 1
ATOM 547 C CA . VAL A 1 76 ? 20.819 1.805 -13.785 1.00 98.06 76 VAL A CA 1
ATOM 548 C C . VAL A 1 76 ? 20.058 0.608 -14.341 1.00 98.06 76 VAL A C 1
ATOM 550 O O . VAL A 1 76 ? 20.398 0.085 -15.400 1.00 98.06 76 VAL A O 1
ATOM 553 N N . HIS A 1 77 ? 19.026 0.170 -13.637 1.00 98.44 77 HIS A N 1
ATOM 554 C CA . HIS A 1 77 ? 18.115 -0.865 -14.104 1.00 98.44 77 HIS A CA 1
ATOM 555 C C . HIS A 1 77 ? 16.962 -0.207 -14.855 1.00 98.44 77 HIS A C 1
ATOM 557 O O . HIS A 1 77 ? 16.362 0.752 -14.366 1.00 98.44 77 HIS A O 1
ATOM 563 N N . ILE A 1 78 ? 16.684 -0.698 -16.059 1.00 98.50 78 ILE A N 1
ATOM 564 C CA . ILE A 1 78 ? 15.784 -0.049 -17.008 1.00 98.50 78 ILE A CA 1
ATOM 565 C C . ILE A 1 78 ? 14.751 -1.069 -17.462 1.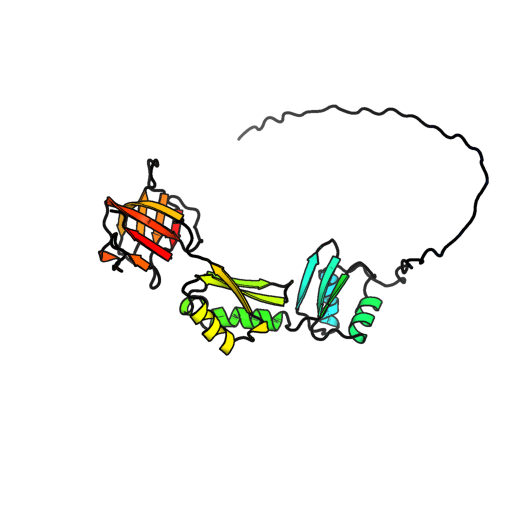00 98.50 78 ILE A C 1
ATOM 567 O O . ILE A 1 78 ? 15.077 -2.013 -18.182 1.00 98.50 78 ILE A O 1
ATOM 571 N N . ASN A 1 79 ? 13.503 -0.867 -17.057 1.00 98.50 79 ASN A N 1
ATOM 572 C CA . ASN A 1 79 ? 12.401 -1.717 -17.478 1.00 98.50 79 ASN A CA 1
ATOM 573 C C . ASN A 1 79 ? 11.893 -1.258 -18.843 1.00 98.50 79 ASN A C 1
ATOM 575 O O . ASN A 1 79 ? 11.362 -0.156 -18.964 1.00 98.50 79 ASN A O 1
ATOM 579 N N . ILE A 1 80 ? 12.017 -2.095 -19.864 1.00 98.50 80 ILE A N 1
ATOM 580 C CA . ILE A 1 80 ? 11.597 -1.813 -21.237 1.00 98.50 80 ILE A CA 1
ATOM 581 C C . ILE A 1 80 ? 10.394 -2.684 -21.575 1.00 98.50 80 ILE A C 1
ATOM 583 O O . ILE A 1 80 ? 10.407 -3.886 -21.326 1.00 98.50 80 ILE A O 1
ATOM 587 N N . VAL A 1 81 ? 9.355 -2.082 -22.151 1.00 98.19 81 VAL A N 1
ATOM 588 C CA . VAL A 1 81 ? 8.189 -2.836 -22.620 1.00 98.19 81 VAL A CA 1
ATOM 589 C C . VAL A 1 81 ? 8.454 -3.318 -24.041 1.00 98.19 81 VAL A C 1
ATOM 591 O O . VAL A 1 81 ? 8.595 -2.499 -24.951 1.00 98.19 81 VAL A O 1
ATOM 594 N N . GLY A 1 82 ? 8.492 -4.638 -24.233 1.00 96.19 82 GLY A N 1
ATOM 595 C CA . GLY A 1 82 ? 8.764 -5.242 -25.538 1.00 96.19 82 GLY A CA 1
ATOM 596 C C . GLY A 1 82 ? 10.233 -5.113 -25.932 1.00 96.19 82 GLY A C 1
ATOM 597 O O . GLY A 1 82 ? 10.537 -4.681 -27.045 1.00 96.19 82 GLY A O 1
ATOM 598 N N . LEU A 1 83 ? 11.137 -5.446 -25.007 1.00 97.94 83 LEU A N 1
ATOM 599 C CA . LEU A 1 83 ? 12.573 -5.433 -25.265 1.00 97.94 83 LEU A CA 1
ATOM 600 C C . LEU A 1 83 ? 12.919 -6.414 -26.396 1.00 97.94 83 LEU A C 1
ATOM 602 O O . LEU A 1 83 ? 12.581 -7.596 -26.350 1.00 97.94 83 LEU A O 1
ATOM 606 N N . ASP A 1 84 ? 13.633 -5.923 -27.405 1.00 97.56 84 ASP A N 1
ATOM 607 C CA . ASP A 1 84 ? 14.136 -6.724 -28.516 1.00 97.56 84 ASP A CA 1
ATOM 608 C C . ASP A 1 84 ? 15.600 -6.388 -28.832 1.00 97.56 84 ASP A C 1
ATOM 610 O O . ASP A 1 84 ? 16.167 -5.417 -28.323 1.00 97.56 84 ASP A O 1
ATOM 614 N N . SER A 1 85 ? 16.216 -7.170 -29.722 1.00 97.69 85 SER A N 1
ATOM 615 C CA . SER A 1 85 ? 17.618 -6.979 -30.113 1.00 97.69 85 SER A CA 1
ATOM 616 C C . SER A 1 85 ? 17.904 -5.609 -30.743 1.00 97.69 85 SER A C 1
ATOM 618 O O . SER A 1 85 ? 19.037 -5.132 -30.718 1.00 97.69 85 SER A O 1
ATOM 620 N N . GLY A 1 86 ? 16.896 -4.977 -31.352 1.00 97.56 86 GLY A N 1
ATOM 621 C CA . GLY A 1 86 ? 17.030 -3.638 -31.920 1.00 97.56 86 GLY A CA 1
ATOM 622 C C . GLY A 1 86 ? 17.134 -2.579 -30.825 1.00 97.56 86 GLY A C 1
ATOM 623 O O . GLY A 1 86 ? 17.981 -1.688 -30.907 1.00 97.56 86 GLY A O 1
ATOM 624 N N . LEU A 1 87 ? 16.315 -2.693 -29.779 1.00 97.12 87 LEU A N 1
ATOM 625 C CA . LEU A 1 87 ? 16.399 -1.840 -28.595 1.00 97.12 87 LEU A CA 1
ATOM 626 C C . LEU A 1 87 ? 17.704 -2.064 -27.833 1.00 97.12 87 LEU A C 1
ATOM 628 O O . LEU A 1 87 ? 18.380 -1.085 -27.520 1.00 97.12 87 LEU A O 1
ATOM 632 N N . GLU A 1 88 ? 18.112 -3.315 -27.618 1.00 97.75 88 GLU A N 1
ATOM 633 C CA . GLU A 1 88 ? 19.401 -3.636 -26.988 1.00 97.75 88 GLU A CA 1
ATOM 634 C C . GLU A 1 88 ? 20.570 -2.963 -27.716 1.00 97.75 88 GLU A C 1
ATOM 636 O O . GLU A 1 88 ? 21.408 -2.317 -27.082 1.00 97.75 88 GLU A O 1
ATOM 641 N N . GLN A 1 89 ? 20.593 -3.029 -29.052 1.00 97.06 89 GLN A N 1
ATOM 642 C CA . GLN A 1 89 ? 21.635 -2.378 -29.844 1.00 97.06 89 GLN A CA 1
ATOM 643 C C . GLN A 1 89 ? 21.608 -0.853 -29.691 1.00 97.06 89 GLN A C 1
ATOM 645 O O . GLN A 1 89 ? 22.660 -0.240 -29.532 1.00 97.06 89 GLN A O 1
ATOM 650 N N . ARG A 1 90 ? 20.426 -0.224 -29.675 1.00 96.38 90 ARG A N 1
ATOM 651 C CA . ARG A 1 90 ? 20.306 1.233 -29.475 1.00 96.38 90 ARG A CA 1
ATOM 652 C C . ARG A 1 90 ? 20.837 1.672 -28.110 1.00 96.38 90 ARG A C 1
ATOM 654 O O . ARG A 1 90 ? 21.505 2.702 -28.019 1.00 96.38 90 ARG A O 1
ATOM 661 N N . PHE A 1 91 ? 20.576 0.891 -27.061 1.00 97.19 91 PHE A N 1
ATOM 662 C CA . PHE A 1 91 ? 21.155 1.134 -25.739 1.00 97.19 91 PHE A CA 1
ATOM 663 C C . PHE A 1 91 ? 22.670 0.919 -25.737 1.00 97.19 91 PHE A C 1
ATOM 665 O O . PHE A 1 91 ? 23.390 1.742 -25.172 1.00 97.19 91 PHE A O 1
ATOM 672 N N . ALA A 1 92 ? 23.169 -0.125 -26.402 1.00 96.56 92 ALA A N 1
ATOM 673 C CA . ALA A 1 92 ? 24.601 -0.381 -26.536 1.00 96.56 92 ALA A CA 1
ATOM 674 C C . ALA A 1 92 ? 25.324 0.726 -27.320 1.00 96.56 92 ALA A C 1
ATOM 676 O O . ALA A 1 92 ? 26.435 1.099 -26.960 1.00 96.56 92 ALA A O 1
ATOM 677 N N . ASP A 1 93 ? 24.699 1.305 -28.343 1.00 95.88 93 ASP A N 1
ATOM 678 C CA . ASP A 1 93 ? 25.278 2.412 -29.112 1.00 95.88 93 ASP A CA 1
ATOM 679 C C . ASP A 1 93 ? 25.347 3.709 -28.286 1.00 95.88 93 ASP A C 1
ATOM 681 O O . ASP A 1 93 ? 26.269 4.513 -28.450 1.00 95.88 93 ASP A O 1
ATOM 685 N N . LYS A 1 94 ? 24.385 3.918 -27.375 1.00 96.50 94 LYS A N 1
ATOM 686 C CA . LYS A 1 94 ? 24.264 5.147 -26.576 1.00 96.50 94 LYS A CA 1
ATOM 687 C C . LYS A 1 94 ? 25.039 5.103 -25.257 1.00 96.50 94 LYS A C 1
ATOM 689 O O . LYS A 1 94 ? 25.652 6.107 -24.876 1.00 96.50 94 LYS A O 1
ATOM 694 N N . PHE A 1 95 ? 24.991 3.979 -24.549 1.00 97.12 95 PHE A N 1
ATOM 695 C CA . PHE A 1 95 ? 25.460 3.861 -23.172 1.00 97.12 95 PHE A CA 1
ATOM 696 C C . PHE A 1 95 ? 26.589 2.846 -23.015 1.00 97.12 95 PHE A C 1
ATOM 698 O O . PHE A 1 95 ? 26.620 1.798 -23.657 1.00 97.12 95 PHE A O 1
ATOM 705 N N . THR A 1 96 ? 27.519 3.147 -22.110 1.00 95.94 96 THR A N 1
ATOM 706 C CA . THR A 1 96 ? 28.664 2.284 -21.813 1.00 95.94 96 THR A CA 1
ATOM 707 C C . THR A 1 96 ? 28.197 0.952 -21.224 1.00 95.94 96 THR A C 1
ATOM 709 O O . THR A 1 96 ? 27.477 0.926 -20.221 1.00 95.94 96 THR A O 1
ATOM 712 N N . SER A 1 97 ? 28.649 -0.160 -21.811 1.00 93.62 97 SER A N 1
ATOM 713 C CA . SER A 1 97 ? 28.391 -1.508 -21.289 1.00 93.62 97 SER A CA 1
ATOM 714 C C . SER A 1 97 ? 28.797 -1.626 -19.817 1.00 93.62 97 SER A C 1
ATOM 716 O O . SER A 1 97 ? 29.861 -1.152 -19.421 1.00 93.62 97 SER A O 1
ATOM 718 N N . GLY A 1 98 ? 27.961 -2.281 -19.010 1.00 94.31 98 GLY A N 1
ATOM 719 C CA . GLY A 1 98 ? 28.200 -2.444 -17.574 1.00 94.31 98 GLY A CA 1
ATOM 720 C C . GLY A 1 98 ? 27.892 -1.206 -16.728 1.00 94.31 98 GLY A C 1
ATOM 721 O O . GLY A 1 98 ? 28.290 -1.175 -15.572 1.00 94.31 98 GLY A O 1
ATOM 722 N N . SER A 1 99 ? 27.207 -0.194 -17.276 1.00 96.69 99 SER A N 1
ATOM 723 C CA . SER A 1 99 ? 26.617 0.910 -16.490 1.00 96.69 99 SER A CA 1
ATOM 724 C C . SER A 1 99 ? 25.095 0.797 -16.318 1.00 96.69 99 SER A C 1
ATOM 726 O O . SER A 1 99 ? 24.502 1.538 -15.537 1.00 96.69 99 SER A O 1
ATOM 728 N N . TYR A 1 100 ? 24.460 -0.146 -17.018 1.00 98.12 100 TYR A N 1
ATOM 729 C CA . TYR A 1 100 ? 23.022 -0.386 -16.971 1.00 98.12 100 TYR A CA 1
ATOM 730 C C . TYR A 1 100 ? 22.686 -1.871 -17.143 1.00 98.12 100 TYR A C 1
ATOM 732 O O . TYR A 1 100 ? 23.515 -2.650 -17.621 1.00 98.12 100 TYR A O 1
ATOM 740 N N . ILE A 1 101 ? 21.452 -2.230 -16.785 1.00 98.12 101 ILE A N 1
ATOM 741 C CA . ILE A 1 101 ? 20.821 -3.525 -17.062 1.00 98.12 101 ILE A CA 1
ATOM 742 C C . ILE A 1 101 ? 19.437 -3.259 -17.660 1.00 98.12 101 ILE A C 1
ATOM 744 O O . ILE A 1 101 ? 18.683 -2.444 -17.128 1.00 98.12 101 ILE A O 1
ATOM 748 N N . LEU A 1 102 ? 19.111 -3.937 -18.761 1.00 98.25 102 LEU A N 1
ATOM 749 C CA . LEU A 1 102 ? 17.780 -3.892 -19.368 1.00 98.25 102 LEU A CA 1
ATOM 750 C C . LEU A 1 102 ? 16.951 -5.074 -18.876 1.00 98.25 102 LEU A C 1
ATOM 752 O O . LEU A 1 102 ? 17.451 -6.197 -18.819 1.00 98.25 102 LEU A O 1
ATOM 756 N N . HIS A 1 103 ? 15.684 -4.815 -18.577 1.00 98.31 103 HIS A N 1
ATOM 757 C CA . HIS A 1 103 ? 14.699 -5.828 -18.209 1.00 98.31 103 HIS A CA 1
ATOM 758 C C . HIS A 1 103 ? 13.539 -5.757 -19.188 1.00 98.31 103 HIS A C 1
ATOM 760 O O . HIS A 1 103 ? 13.019 -4.670 -19.435 1.00 98.31 103 HIS A O 1
ATOM 766 N N . ASP A 1 104 ? 13.127 -6.897 -19.736 1.00 98.25 104 ASP A N 1
ATOM 767 C CA . ASP A 1 104 ? 11.877 -6.976 -20.490 1.00 98.25 104 ASP A CA 1
ATOM 768 C C . ASP A 1 104 ? 10.711 -7.078 -19.506 1.00 98.25 104 ASP A C 1
ATOM 770 O O . ASP A 1 104 ? 10.651 -8.008 -18.695 1.00 98.25 104 ASP A O 1
ATOM 774 N N . VAL A 1 105 ? 9.798 -6.113 -19.556 1.00 98.25 105 VAL A N 1
ATOM 775 C CA . VAL A 1 105 ? 8.647 -6.050 -18.655 1.00 98.25 105 VAL A CA 1
ATOM 776 C C . VAL A 1 105 ? 7.338 -5.943 -19.425 1.00 98.25 105 VAL A C 1
ATOM 778 O O . VAL A 1 105 ? 7.290 -5.518 -20.577 1.00 98.25 105 VAL A O 1
ATOM 781 N N . LYS A 1 106 ? 6.238 -6.316 -18.768 1.00 98.06 106 LYS A N 1
ATOM 782 C CA . LYS A 1 106 ? 4.922 -6.363 -19.411 1.00 98.06 106 LYS A CA 1
ATOM 783 C C . LYS A 1 106 ? 4.205 -5.013 -19.413 1.00 98.06 106 LYS A C 1
ATOM 785 O O . LYS A 1 106 ? 3.501 -4.726 -20.375 1.00 98.06 106 LYS A O 1
ATOM 790 N N . TYR A 1 107 ? 4.345 -4.224 -18.349 1.00 98.44 107 TYR A N 1
ATOM 791 C CA . TYR A 1 107 ? 3.565 -3.004 -18.146 1.00 98.44 107 TYR A CA 1
ATOM 792 C C . TYR A 1 107 ? 4.449 -1.764 -18.173 1.00 98.44 107 TYR A C 1
ATOM 794 O O . TYR A 1 107 ? 5.532 -1.721 -17.586 1.00 98.44 107 TYR A O 1
ATOM 802 N N . SER A 1 108 ? 3.953 -0.721 -18.817 1.00 98.19 108 SER A N 1
ATOM 803 C CA . SER A 1 108 ? 4.556 0.604 -18.769 1.00 98.19 108 SER A CA 1
ATOM 804 C C . SER A 1 108 ? 4.281 1.307 -17.437 1.00 98.19 108 SER A C 1
ATOM 806 O O . SER A 1 108 ? 3.315 1.003 -16.732 1.00 98.19 108 SER A O 1
ATOM 808 N N . ALA A 1 109 ? 5.100 2.310 -17.113 1.00 97.12 109 ALA A N 1
ATOM 809 C CA . ALA A 1 109 ? 4.887 3.166 -15.947 1.00 97.12 109 ALA A CA 1
ATOM 810 C C . ALA A 1 109 ? 3.510 3.854 -15.995 1.00 97.12 109 ALA A C 1
ATOM 812 O O . ALA A 1 109 ? 2.831 3.961 -14.979 1.00 97.12 109 ALA A O 1
ATOM 813 N N . ALA A 1 110 ? 3.061 4.250 -17.192 1.00 97.31 110 ALA A N 1
ATOM 814 C CA . ALA A 1 110 ? 1.751 4.860 -17.394 1.00 97.31 110 ALA A CA 1
ATOM 815 C C . ALA A 1 110 ? 0.589 3.888 -17.121 1.00 97.31 110 ALA A C 1
ATOM 817 O O . ALA A 1 110 ? -0.432 4.301 -16.579 1.00 97.31 110 ALA A O 1
ATOM 818 N N . GLU A 1 111 ? 0.726 2.605 -17.468 1.00 98.44 111 GLU A N 1
ATOM 819 C CA . GLU A 1 111 ? -0.293 1.591 -17.160 1.00 98.44 111 GLU A CA 1
ATOM 820 C C . GLU A 1 111 ? -0.371 1.300 -15.658 1.00 98.44 111 GLU A C 1
ATOM 822 O O . GLU A 1 111 ? -1.472 1.185 -15.116 1.00 98.44 111 GLU A O 1
ATOM 827 N N . LEU A 1 112 ? 0.777 1.232 -14.977 1.00 98.25 112 LEU A N 1
ATOM 828 C CA . LEU A 1 112 ? 0.838 1.057 -13.523 1.00 98.25 112 LEU A CA 1
ATOM 829 C C . LEU A 1 112 ? 0.237 2.261 -12.779 1.00 98.25 112 LEU A C 1
ATOM 831 O O . LEU A 1 112 ? -0.566 2.071 -11.865 1.00 98.25 112 LEU A O 1
ATOM 835 N N . ASP A 1 113 ? 0.558 3.486 -13.205 1.00 97.62 113 ASP A N 1
ATOM 836 C CA . ASP A 1 113 ? -0.024 4.716 -12.651 1.00 97.62 113 ASP A CA 1
ATOM 837 C C . ASP A 1 113 ? -1.537 4.785 -12.900 1.00 97.62 113 ASP A C 1
ATOM 839 O O . ASP A 1 113 ? -2.313 5.064 -11.986 1.00 97.62 113 ASP A O 1
ATOM 843 N N . ALA A 1 114 ? -1.994 4.433 -14.107 1.00 98.12 114 ALA A N 1
ATOM 844 C CA . ALA A 1 114 ? -3.419 4.381 -14.422 1.00 98.12 114 ALA A CA 1
ATOM 845 C C . ALA A 1 114 ? -4.169 3.367 -13.543 1.00 98.12 114 ALA A C 1
ATOM 847 O O . ALA A 1 114 ? -5.270 3.661 -13.072 1.00 98.12 114 ALA A O 1
ATOM 848 N N . ALA A 1 115 ? -3.578 2.198 -13.282 1.00 98.06 115 ALA A N 1
ATOM 849 C CA . ALA A 1 115 ? -4.155 1.200 -12.387 1.00 98.06 115 ALA A CA 1
ATOM 850 C C . ALA A 1 115 ? -4.178 1.676 -10.924 1.00 98.06 115 ALA A C 1
ATOM 852 O O . ALA A 1 115 ? -5.191 1.508 -10.246 1.00 98.06 115 ALA A O 1
ATOM 853 N N . GLN A 1 116 ? -3.116 2.331 -10.441 1.00 97.19 116 GLN A N 1
ATOM 854 C CA . GLN A 1 116 ? -3.102 2.923 -9.098 1.00 97.19 116 GLN A CA 1
ATOM 855 C C . GLN A 1 116 ? -4.158 4.031 -8.967 1.00 97.19 116 GLN A C 1
ATOM 857 O O . GLN A 1 116 ? -4.897 4.085 -7.981 1.00 97.19 116 GLN A O 1
ATOM 862 N N . LYS A 1 117 ? -4.280 4.883 -9.987 1.00 97.38 117 LYS A N 1
ATOM 863 C CA . LYS A 1 117 ? -5.281 5.948 -10.054 1.00 97.38 117 LYS A CA 1
ATOM 864 C C . LYS A 1 117 ? -6.704 5.396 -10.088 1.00 97.38 117 LYS A C 1
ATOM 866 O O . LYS A 1 117 ? -7.575 5.960 -9.431 1.00 97.38 117 LYS A O 1
ATOM 871 N N . LEU A 1 118 ? -6.935 4.275 -10.775 1.00 97.81 118 LEU A N 1
ATOM 872 C CA . LEU A 1 118 ? -8.228 3.584 -10.797 1.00 97.81 118 LEU A CA 1
ATOM 873 C C . LEU A 1 118 ? -8.714 3.238 -9.384 1.00 97.81 118 LEU A C 1
ATOM 875 O O . LEU A 1 118 ? -9.900 3.404 -9.097 1.00 97.81 118 LEU A O 1
ATOM 879 N N . LEU A 1 119 ? -7.806 2.797 -8.500 1.00 96.94 119 LEU A N 1
ATOM 880 C CA . LEU A 1 119 ? -8.142 2.490 -7.106 1.00 96.94 119 LEU A CA 1
ATOM 881 C C . LEU A 1 119 ? -8.698 3.717 -6.374 1.00 96.94 119 LEU A C 1
ATOM 883 O O . LEU A 1 119 ? -9.691 3.604 -5.656 1.00 96.94 119 LEU A O 1
ATOM 887 N N . ALA A 1 120 ? -8.092 4.887 -6.588 1.00 92.38 120 ALA A N 1
ATOM 888 C CA . ALA A 1 120 ? -8.521 6.137 -5.971 1.00 92.38 120 ALA A CA 1
ATOM 889 C C . ALA A 1 120 ? -9.802 6.698 -6.613 1.00 92.38 120 ALA A C 1
ATOM 891 O O . ALA A 1 120 ? -10.748 7.042 -5.907 1.00 92.38 120 ALA A O 1
ATOM 892 N N . ASP A 1 121 ? -9.857 6.758 -7.946 1.00 95.88 121 ASP A N 1
ATOM 893 C CA . ASP A 1 121 ? -10.968 7.355 -8.699 1.00 95.88 121 ASP A CA 1
ATOM 894 C C . ASP A 1 121 ? -12.286 6.581 -8.498 1.00 95.88 121 ASP A C 1
ATOM 896 O O . ASP A 1 121 ? -13.368 7.169 -8.557 1.00 95.88 121 ASP A O 1
ATOM 900 N N . GLN A 1 122 ? -12.207 5.271 -8.232 1.00 96.69 122 GLN A N 1
ATOM 901 C CA . GLN A 1 122 ? -13.362 4.429 -7.907 1.00 96.69 122 GLN A CA 1
ATOM 902 C C . GLN A 1 122 ? -13.560 4.203 -6.401 1.00 96.69 122 GLN A C 1
ATOM 904 O O . GLN A 1 122 ? -14.401 3.389 -6.033 1.00 96.69 122 GLN A O 1
ATOM 909 N N . ASP A 1 123 ? -12.829 4.902 -5.526 1.00 93.75 123 ASP A N 1
ATOM 910 C CA . ASP A 1 123 ? -12.924 4.758 -4.063 1.00 93.75 123 ASP A CA 1
ATOM 911 C C . ASP A 1 123 ? -12.750 3.295 -3.588 1.00 93.75 123 ASP A C 1
ATOM 913 O O . ASP A 1 123 ? -13.393 2.842 -2.638 1.00 93.75 123 ASP A O 1
ATOM 917 N N . LEU A 1 124 ? -11.901 2.517 -4.274 1.00 95.31 124 LEU A N 1
ATOM 918 C CA . LEU A 1 124 ? -11.703 1.087 -4.008 1.00 95.31 124 LEU A CA 1
ATOM 919 C C . LEU A 1 124 ? -10.916 0.842 -2.723 1.00 95.31 124 LEU A C 1
ATOM 921 O O . LEU A 1 124 ? -11.192 -0.143 -2.041 1.00 95.31 124 LEU A O 1
ATOM 925 N N . HIS A 1 125 ? -10.010 1.750 -2.331 1.00 91.12 125 HIS A N 1
ATOM 926 C CA . HIS A 1 125 ? -9.371 1.696 -1.006 1.00 91.12 125 HIS A CA 1
ATOM 927 C C . HIS A 1 125 ? -10.404 1.669 0.102 1.00 91.12 125 HIS A C 1
ATOM 929 O O . HIS A 1 125 ? -10.327 0.858 1.026 1.00 91.12 125 HIS A O 1
ATOM 935 N N . LYS A 1 126 ? -11.425 2.521 -0.035 1.00 87.56 126 LYS A N 1
ATOM 936 C CA . LYS A 1 126 ? -12.577 2.446 0.834 1.00 87.56 126 LYS A CA 1
ATOM 937 C C . LYS A 1 126 ? -13.304 1.145 0.544 1.00 87.56 126 LYS A C 1
ATOM 939 O O . LYS A 1 126 ? -13.227 0.272 1.381 1.00 87.56 126 LYS A O 1
ATOM 944 N N . GLN A 1 127 ? -13.972 0.953 -0.581 1.00 90.44 127 GLN A N 1
ATOM 945 C CA . GLN A 1 127 ? -14.903 -0.175 -0.770 1.00 90.44 127 GLN A CA 1
ATOM 946 C C . GLN A 1 127 ? -14.355 -1.565 -0.394 1.00 90.44 127 GLN A C 1
ATOM 948 O O . GLN A 1 127 ? -15.110 -2.384 0.122 1.00 90.44 127 GLN A O 1
ATOM 953 N N . LEU A 1 128 ? -13.060 -1.811 -0.606 1.00 91.62 128 LEU A N 1
ATOM 954 C CA . LEU A 1 128 ? -12.404 -3.103 -0.376 1.00 91.62 128 LEU A CA 1
ATOM 955 C C . LEU A 1 128 ? -11.525 -3.146 0.881 1.00 91.62 128 LEU A C 1
ATOM 957 O O . LEU A 1 128 ? -10.840 -4.137 1.106 1.00 91.62 128 LEU A O 1
ATOM 961 N N . ASN A 1 129 ? -11.530 -2.091 1.698 1.00 89.25 129 ASN A N 1
ATOM 962 C CA . ASN A 1 129 ? -10.700 -1.993 2.899 1.00 89.25 129 ASN A CA 1
ATOM 963 C C . ASN A 1 129 ? -9.198 -2.142 2.655 1.00 89.25 129 ASN A C 1
ATOM 965 O O . ASN A 1 129 ? -8.486 -2.730 3.465 1.00 89.25 129 ASN A O 1
ATOM 969 N N . LEU A 1 130 ? -8.712 -1.577 1.551 1.00 91.06 130 LEU A N 1
ATOM 970 C CA . LEU A 1 130 ? -7.287 -1.578 1.242 1.00 91.06 130 LEU A CA 1
ATOM 971 C C . LEU A 1 130 ? -6.587 -0.559 2.140 1.00 91.06 130 LEU A C 1
ATOM 973 O O . LEU A 1 130 ? -6.995 0.602 2.217 1.00 91.06 130 LEU A O 1
ATOM 977 N N . TYR A 1 131 ? -5.511 -0.981 2.789 1.00 87.62 131 TYR A N 1
ATOM 978 C CA . TYR A 1 131 ? -4.714 -0.117 3.659 1.00 87.62 131 TYR A CA 1
ATOM 979 C C . TYR A 1 131 ? -3.734 0.753 2.882 1.00 87.62 131 TYR A C 1
ATOM 981 O O . TYR A 1 131 ? -3.334 1.815 3.354 1.00 87.62 131 TYR A O 1
ATOM 989 N N . GLY A 1 132 ? -3.380 0.339 1.669 1.00 90.88 132 GLY A N 1
ATOM 990 C CA . GLY A 1 132 ? -2.492 1.103 0.813 1.00 90.88 132 GLY A CA 1
ATOM 991 C C . GLY A 1 132 ? -2.322 0.475 -0.557 1.00 90.88 132 GLY A C 1
ATOM 992 O O . GLY A 1 132 ? -2.742 -0.654 -0.809 1.00 90.88 132 GLY A O 1
ATOM 993 N N . SER A 1 133 ? -1.692 1.236 -1.445 1.00 95.62 133 SER A N 1
ATOM 994 C CA . SER A 1 133 ? -1.277 0.773 -2.766 1.00 95.62 133 SER A CA 1
ATOM 995 C C . SER A 1 133 ? -0.027 1.517 -3.219 1.00 95.62 133 SER A C 1
ATOM 997 O O . SER A 1 133 ? 0.053 2.731 -3.018 1.00 95.62 133 SER A O 1
ATOM 999 N N . TRP A 1 134 ? 0.901 0.830 -3.874 1.00 95.69 134 TRP A N 1
ATOM 1000 C CA . TRP A 1 134 ? 2.165 1.389 -4.358 1.00 95.69 134 TRP A CA 1
ATOM 1001 C C . TRP A 1 134 ? 2.580 0.725 -5.665 1.00 95.69 134 TRP A C 1
ATOM 1003 O O . TRP A 1 134 ? 2.165 -0.390 -5.969 1.00 95.69 134 TRP A O 1
ATOM 1013 N N . VAL A 1 135 ? 3.427 1.402 -6.431 1.00 96.88 135 VAL A N 1
ATOM 1014 C CA . VAL A 1 135 ? 4.063 0.811 -7.608 1.00 96.88 135 VAL A CA 1
ATOM 1015 C C . VAL A 1 135 ? 5.381 0.175 -7.179 1.00 96.88 135 VAL A C 1
ATOM 1017 O O . VAL A 1 135 ? 6.256 0.844 -6.630 1.00 96.88 135 VAL A O 1
ATOM 1020 N N . ASP A 1 136 ? 5.518 -1.125 -7.422 1.00 96.44 136 ASP A N 1
ATOM 1021 C CA . ASP A 1 136 ? 6.779 -1.847 -7.300 1.00 96.44 136 ASP A CA 1
ATOM 1022 C C . ASP A 1 136 ? 7.463 -1.840 -8.668 1.00 96.44 136 ASP A C 1
ATOM 1024 O O . ASP A 1 136 ? 7.150 -2.640 -9.554 1.00 96.44 136 ASP A O 1
ATOM 1028 N N . VAL A 1 137 ? 8.379 -0.885 -8.847 1.00 95.94 137 VAL A N 1
ATOM 1029 C CA . VAL A 1 137 ? 9.124 -0.716 -10.099 1.00 95.94 137 VAL A CA 1
ATOM 1030 C C . VAL A 1 137 ? 9.960 -1.959 -10.409 1.00 95.94 137 VAL A C 1
ATOM 1032 O O . VAL A 1 137 ? 10.068 -2.341 -11.567 1.00 95.94 137 VAL A O 1
ATOM 1035 N N . ARG A 1 138 ? 10.516 -2.635 -9.399 1.00 95.75 138 ARG A N 1
ATOM 1036 C CA . ARG A 1 138 ? 11.425 -3.772 -9.614 1.00 95.75 138 ARG A CA 1
ATOM 1037 C C . ARG A 1 138 ? 10.691 -4.986 -10.161 1.00 95.75 138 ARG A C 1
ATOM 1039 O O . ARG A 1 138 ? 11.150 -5.611 -11.106 1.00 95.75 138 ARG A O 1
ATOM 1046 N N . GLU A 1 139 ? 9.535 -5.288 -9.583 1.00 96.81 139 GLU A N 1
ATOM 1047 C CA . GLU A 1 139 ? 8.698 -6.415 -10.009 1.00 96.81 139 GLU A CA 1
ATOM 1048 C C . GLU A 1 139 ? 7.759 -6.049 -11.173 1.00 96.81 139 GLU A C 1
ATOM 1050 O O . GLU A 1 139 ? 7.082 -6.922 -11.723 1.00 96.81 139 GLU A O 1
ATOM 1055 N N . ASN A 1 140 ? 7.693 -4.764 -11.547 1.00 97.81 140 ASN A N 1
ATOM 1056 C CA . ASN A 1 140 ? 6.744 -4.218 -12.516 1.00 97.81 140 ASN A CA 1
ATOM 1057 C C . ASN A 1 140 ? 5.284 -4.551 -12.134 1.00 97.81 140 ASN A C 1
ATOM 1059 O O . ASN A 1 140 ? 4.517 -5.103 -12.927 1.00 97.81 140 ASN A O 1
ATOM 1063 N N . LYS A 1 141 ? 4.908 -4.251 -10.880 1.00 98.38 141 LYS A N 1
ATOM 1064 C CA . LYS A 1 141 ? 3.585 -4.562 -10.301 1.00 98.38 141 LYS A CA 1
ATOM 1065 C C . LYS A 1 141 ? 2.964 -3.374 -9.575 1.00 98.38 141 LYS A C 1
ATOM 1067 O O . LYS A 1 141 ? 3.657 -2.499 -9.062 1.00 98.38 141 LYS A O 1
ATOM 1072 N N . LEU A 1 142 ? 1.643 -3.418 -9.448 1.00 98.38 142 LEU A N 1
ATOM 1073 C CA . LEU A 1 142 ? 0.870 -2.650 -8.482 1.00 98.38 142 LEU A CA 1
ATOM 1074 C C . LEU A 1 142 ? 0.717 -3.477 -7.197 1.00 98.38 142 LEU A C 1
ATOM 1076 O O . LEU A 1 142 ? 0.009 -4.486 -7.174 1.00 98.38 142 LEU A O 1
ATOM 1080 N N . GLY A 1 143 ? 1.391 -3.047 -6.136 1.00 97.94 143 GLY A N 1
ATOM 1081 C CA . GLY A 1 143 ? 1.232 -3.579 -4.789 1.00 97.94 143 GLY A CA 1
ATOM 1082 C C . GLY A 1 143 ? -0.014 -3.018 -4.107 1.00 97.94 143 GLY A C 1
ATOM 1083 O O . GLY A 1 143 ? -0.321 -1.832 -4.246 1.00 97.94 143 GLY A O 1
ATOM 1084 N N . VAL A 1 144 ? -0.730 -3.866 -3.371 1.00 97.50 144 VAL A N 1
ATOM 1085 C CA . VAL A 1 144 ? -1.913 -3.508 -2.579 1.00 97.50 144 VAL A CA 1
ATOM 1086 C C . VAL A 1 144 ? -1.824 -4.179 -1.211 1.00 97.50 144 VAL A C 1
ATOM 1088 O O . VAL A 1 144 ? -1.722 -5.402 -1.136 1.00 97.50 144 VAL A O 1
ATOM 1091 N N . THR A 1 145 ? -1.909 -3.398 -0.131 1.00 94.38 145 THR A N 1
ATOM 1092 C CA . THR A 1 145 ? -1.996 -3.939 1.234 1.00 94.38 145 THR A CA 1
ATOM 1093 C C . THR A 1 145 ? -3.458 -4.121 1.603 1.00 94.38 145 THR A C 1
ATOM 1095 O O . THR A 1 145 ? -4.248 -3.177 1.496 1.00 94.38 145 THR A O 1
ATOM 1098 N N . VAL A 1 146 ? -3.816 -5.312 2.069 1.00 93.56 146 VAL A N 1
ATOM 1099 C CA . VAL A 1 146 ? -5.189 -5.675 2.432 1.00 93.56 146 VAL A CA 1
ATOM 1100 C C . VAL A 1 146 ? -5.192 -6.476 3.736 1.00 93.56 146 VAL A C 1
ATOM 1102 O O . VAL A 1 146 ? -4.297 -7.295 3.942 1.00 93.56 146 VAL A O 1
ATOM 1105 N N . PRO A 1 147 ? -6.161 -6.269 4.637 1.00 91.50 147 PRO A N 1
ATOM 1106 C CA . PRO A 1 147 ? -6.325 -7.151 5.782 1.00 91.50 147 PRO A CA 1
ATOM 1107 C C . PRO A 1 147 ? -6.765 -8.561 5.348 1.00 91.50 147 PRO A C 1
ATOM 1109 O O . PRO A 1 147 ? -7.480 -8.717 4.357 1.00 91.50 147 PRO A O 1
ATOM 1112 N N . ASP A 1 148 ? -6.321 -9.588 6.077 1.00 91.25 148 ASP A N 1
ATOM 1113 C CA . ASP A 1 148 ? -6.566 -11.008 5.750 1.00 91.25 148 ASP A CA 1
ATOM 1114 C C . ASP A 1 148 ? -8.046 -11.356 5.499 1.00 91.25 148 ASP A C 1
ATOM 1116 O O . ASP A 1 148 ? -8.368 -12.026 4.516 1.00 91.25 148 ASP A O 1
ATOM 1120 N N . ASP A 1 149 ? -8.956 -10.824 6.308 1.00 89.31 149 ASP A N 1
ATOM 1121 C CA . ASP A 1 149 ? -10.407 -11.000 6.212 1.00 89.31 149 ASP A CA 1
ATOM 1122 C C . ASP A 1 149 ? -11.057 -10.330 4.984 1.00 89.31 149 ASP A C 1
ATOM 1124 O O . ASP A 1 149 ? -12.213 -10.619 4.671 1.00 89.31 149 ASP A O 1
ATOM 1128 N N . TYR A 1 150 ? -10.322 -9.490 4.244 1.00 91.31 150 TYR A N 1
ATOM 1129 C CA . TYR A 1 150 ? -10.794 -8.821 3.020 1.00 91.31 150 TYR A CA 1
ATOM 1130 C C . TYR A 1 150 ? -10.091 -9.290 1.740 1.00 91.31 150 TYR A C 1
ATOM 1132 O O . TYR A 1 150 ? -10.482 -8.858 0.651 1.00 91.31 150 TYR A O 1
ATOM 1140 N N . LEU A 1 151 ? -9.096 -10.180 1.833 1.00 95.00 151 LEU A N 1
ATOM 1141 C CA . LEU A 1 151 ? -8.297 -10.601 0.678 1.00 95.00 151 LEU A CA 1
ATOM 1142 C C . LEU A 1 151 ? -9.161 -11.158 -0.459 1.00 95.00 151 LEU A C 1
ATOM 1144 O O . LEU A 1 151 ? -9.054 -10.687 -1.587 1.00 95.00 151 LEU A O 1
ATOM 1148 N N . GLU A 1 152 ? -10.047 -12.115 -0.172 1.00 95.88 152 GLU A N 1
ATOM 1149 C CA . GLU A 1 152 ? -10.850 -12.771 -1.213 1.00 95.88 152 GLU A CA 1
ATOM 1150 C C . GLU A 1 152 ? -11.741 -11.762 -1.958 1.00 95.88 152 GLU A C 1
ATOM 1152 O O . GLU A 1 152 ? -11.807 -11.756 -3.190 1.00 95.88 152 GLU A O 1
ATOM 1157 N N . ALA A 1 153 ? -12.400 -10.863 -1.222 1.00 94.69 153 ALA A N 1
ATOM 1158 C CA . ALA A 1 153 ? -13.246 -9.828 -1.809 1.00 94.69 153 ALA A CA 1
ATOM 1159 C C . ALA A 1 153 ? -12.432 -8.832 -2.655 1.00 94.69 153 ALA A C 1
ATOM 1161 O O . ALA A 1 153 ? -12.880 -8.417 -3.735 1.00 94.69 153 ALA A O 1
ATOM 1162 N N . ALA A 1 154 ? -11.232 -8.472 -2.185 1.00 96.62 154 ALA A N 1
ATOM 1163 C CA . ALA A 1 154 ? -10.315 -7.603 -2.908 1.00 96.62 154 ALA A CA 1
ATOM 1164 C C . ALA A 1 154 ? -9.822 -8.263 -4.202 1.00 96.62 154 ALA A C 1
ATOM 1166 O O . ALA A 1 154 ? -9.956 -7.666 -5.269 1.00 96.62 154 ALA A O 1
ATOM 1167 N N . GLU A 1 155 ? -9.350 -9.510 -4.149 1.00 97.75 155 GLU A N 1
ATOM 1168 C CA . GLU A 1 155 ? -8.919 -10.270 -5.327 1.00 97.75 155 GLU A CA 1
ATOM 1169 C C . GLU A 1 155 ? -10.043 -10.396 -6.356 1.00 97.75 155 GLU A C 1
ATOM 1171 O O . GLU A 1 155 ? -9.856 -10.070 -7.529 1.00 97.75 155 GLU A O 1
ATOM 1176 N N . GLN A 1 156 ? -11.238 -10.815 -5.932 1.00 97.31 156 GLN A N 1
ATOM 1177 C CA . GLN A 1 156 ? -12.379 -10.990 -6.835 1.00 97.31 156 GLN A CA 1
ATOM 1178 C C . GLN A 1 156 ? -12.792 -9.696 -7.541 1.00 97.31 156 GLN A C 1
ATOM 1180 O O . GLN A 1 156 ? -13.280 -9.744 -8.675 1.00 97.31 156 GLN A O 1
ATOM 1185 N N . THR A 1 157 ? -12.659 -8.554 -6.868 1.00 97.56 157 THR A N 1
ATOM 1186 C CA . THR A 1 157 ? -13.040 -7.254 -7.428 1.00 97.56 157 THR A CA 1
ATOM 1187 C C . THR A 1 157 ? -11.930 -6.697 -8.307 1.00 97.56 157 THR A C 1
ATOM 1189 O O . THR A 1 157 ? -12.181 -6.357 -9.463 1.00 97.56 157 THR A O 1
ATOM 1192 N N . LEU A 1 158 ? -10.696 -6.652 -7.802 1.00 98.00 158 LEU A N 1
ATOM 1193 C CA . LEU A 1 158 ? -9.571 -6.054 -8.515 1.00 98.00 158 LEU A CA 1
ATOM 1194 C C . LEU A 1 158 ? -9.185 -6.855 -9.760 1.00 98.00 158 LEU A C 1
ATOM 1196 O O . LEU A 1 158 ? -8.955 -6.243 -10.797 1.00 98.00 158 LEU A O 1
ATOM 1200 N N . ASN A 1 159 ? -9.252 -8.191 -9.733 1.00 97.75 159 ASN A N 1
ATOM 1201 C CA . ASN A 1 159 ? -8.959 -9.029 -10.907 1.00 97.75 159 ASN A CA 1
ATOM 1202 C C . ASN A 1 159 ? -9.956 -8.855 -12.070 1.00 97.75 159 ASN A C 1
ATOM 1204 O O . ASN A 1 159 ? -9.699 -9.320 -13.179 1.00 97.75 159 ASN A O 1
ATOM 1208 N N . LYS A 1 160 ? -11.114 -8.217 -11.839 1.00 97.56 160 LYS A N 1
ATOM 1209 C CA . LYS A 1 160 ? -12.069 -7.856 -12.905 1.00 97.56 160 LYS A CA 1
ATOM 1210 C C . LYS A 1 160 ? -11.759 -6.503 -13.540 1.00 97.56 160 LYS A C 1
ATOM 1212 O O . LYS A 1 160 ? -12.256 -6.223 -14.628 1.00 97.56 160 LYS A O 1
ATOM 1217 N N . LEU A 1 161 ? -11.014 -5.655 -12.837 1.00 97.62 161 LEU A N 1
ATOM 1218 C CA . LEU A 1 161 ? -10.769 -4.260 -13.200 1.00 97.62 161 LEU A CA 1
ATOM 1219 C C . LEU A 1 161 ? -9.336 -4.034 -13.689 1.00 97.62 161 LEU A C 1
ATOM 1221 O O . LEU A 1 161 ? -9.106 -3.176 -14.536 1.00 97.62 161 LEU A O 1
ATOM 1225 N N . ILE A 1 162 ? -8.391 -4.800 -13.155 1.00 97.94 162 ILE A N 1
ATOM 1226 C CA . ILE A 1 162 ? -6.955 -4.710 -13.400 1.00 97.94 162 ILE A CA 1
ATOM 1227 C C . ILE A 1 162 ? -6.476 -6.109 -13.802 1.00 97.94 162 ILE A C 1
ATOM 1229 O O . ILE A 1 162 ? -6.984 -7.110 -13.295 1.00 97.94 162 ILE A O 1
ATOM 1233 N N . ASP A 1 163 ? -5.515 -6.189 -14.728 1.00 98.19 163 ASP A N 1
ATOM 1234 C CA . ASP A 1 163 ? -4.892 -7.464 -15.102 1.00 98.19 163 ASP A CA 1
ATOM 1235 C C . ASP A 1 163 ? -4.368 -8.164 -13.828 1.00 98.19 163 ASP A C 1
ATOM 1237 O O . ASP A 1 163 ? -3.566 -7.566 -13.106 1.00 98.19 163 ASP A O 1
ATOM 1241 N N . PRO A 1 164 ? -4.769 -9.416 -13.529 1.00 97.62 164 PRO A N 1
ATOM 1242 C CA . PRO A 1 164 ? -4.297 -10.130 -12.342 1.00 97.62 164 PRO A CA 1
ATOM 1243 C C . PRO A 1 164 ? -2.772 -10.239 -12.282 1.00 97.62 164 PRO A C 1
ATOM 1245 O O . PRO A 1 164 ? -2.171 -10.198 -11.214 1.00 97.62 164 PRO A O 1
ATOM 1248 N N . GLY A 1 165 ? -2.120 -10.326 -13.443 1.00 97.44 165 GLY A N 1
ATOM 1249 C CA . GLY A 1 165 ? -0.672 -10.332 -13.546 1.00 97.44 165 GLY A CA 1
ATOM 1250 C C . GLY A 1 165 ? -0.028 -8.979 -13.247 1.00 97.44 165 GLY A C 1
ATOM 1251 O O . GLY A 1 165 ? 1.195 -8.923 -13.230 1.00 97.44 165 GLY A O 1
ATOM 1252 N N . MET A 1 166 ? -0.778 -7.889 -13.087 1.00 98.31 166 MET A N 1
ATOM 1253 C CA . MET A 1 166 ? -0.273 -6.584 -12.638 1.00 98.31 166 MET A CA 1
ATOM 1254 C C . MET A 1 166 ? -0.329 -6.459 -11.112 1.00 98.31 166 MET A C 1
ATOM 1256 O O . MET A 1 166 ? 0.422 -5.675 -10.544 1.00 98.31 166 MET A O 1
ATOM 1260 N N . LEU A 1 167 ? -1.185 -7.232 -10.443 1.00 98.38 167 LEU A N 1
ATOM 1261 C CA . LEU A 1 167 ? -1.453 -7.091 -9.017 1.00 98.38 167 LEU A CA 1
ATOM 1262 C C . LEU A 1 167 ? -0.497 -7.927 -8.162 1.00 98.38 167 LEU A C 1
ATOM 1264 O O . LEU A 1 167 ? -0.147 -9.062 -8.493 1.00 98.38 167 LEU A O 1
ATOM 1268 N N . ARG A 1 168 ? -0.123 -7.365 -7.014 1.00 97.75 168 ARG A N 1
ATOM 1269 C CA . ARG A 1 168 ? 0.540 -8.064 -5.915 1.00 97.75 168 ARG A CA 1
ATOM 1270 C C . ARG A 1 168 ? -0.162 -7.696 -4.614 1.00 97.75 168 ARG A C 1
ATOM 1272 O O . ARG A 1 168 ? -0.207 -6.527 -4.248 1.00 97.75 168 ARG A O 1
ATOM 1279 N N . PHE A 1 169 ? -0.671 -8.695 -3.905 1.00 96.81 169 PHE A N 1
ATOM 1280 C CA . PHE A 1 169 ? -1.307 -8.493 -2.608 1.00 96.81 169 PHE A CA 1
ATOM 1281 C C . PHE A 1 169 ? -0.301 -8.701 -1.479 1.00 96.81 169 PHE A C 1
ATOM 1283 O O . PHE A 1 169 ? 0.411 -9.705 -1.441 1.00 96.81 169 PHE A O 1
ATOM 1290 N N . GLU A 1 170 ? -0.261 -7.749 -0.556 1.00 95.50 170 GLU A N 1
ATOM 1291 C CA . GLU A 1 170 ? 0.397 -7.881 0.737 1.00 95.50 170 GLU A CA 1
ATOM 1292 C C . GLU A 1 170 ? -0.681 -7.999 1.810 1.00 95.50 170 GLU A C 1
ATOM 1294 O O . GLU A 1 170 ? -1.456 -7.072 2.051 1.00 95.50 170 GLU A O 1
ATOM 1299 N N . VAL A 1 171 ? -0.761 -9.175 2.423 1.00 93.69 171 VAL A N 1
ATOM 1300 C CA . VAL A 1 171 ? -1.790 -9.475 3.413 1.00 93.69 171 VAL A CA 1
ATOM 1301 C C . VAL A 1 171 ? -1.312 -9.042 4.790 1.00 93.69 171 VAL A C 1
ATOM 1303 O O . VAL A 1 171 ? -0.279 -9.509 5.267 1.00 93.69 171 VAL A O 1
ATOM 1306 N N . GLN A 1 172 ? -2.088 -8.181 5.445 1.00 89.12 172 GLN A N 1
ATOM 1307 C CA . GLN A 1 172 ? -1.883 -7.838 6.843 1.00 89.12 172 GLN A CA 1
ATOM 1308 C C . GLN A 1 172 ? -2.752 -8.733 7.727 1.00 89.12 172 GLN A C 1
ATOM 1310 O O . GLN A 1 172 ? -3.946 -8.488 7.930 1.00 89.12 172 GLN A O 1
ATOM 1315 N N . GLU A 1 173 ? -2.131 -9.775 8.272 1.00 89.94 173 GLU A N 1
ATOM 1316 C CA . GLU A 1 173 ? -2.762 -10.648 9.260 1.00 89.94 173 GLU A CA 1
ATOM 1317 C C . GLU A 1 173 ? -3.152 -9.866 10.519 1.00 89.94 173 GLU A C 1
ATOM 1319 O O . GLU A 1 173 ? -2.528 -8.857 10.866 1.00 89.94 173 GLU A O 1
ATOM 1324 N N . LEU A 1 174 ? -4.204 -10.316 11.206 1.00 87.50 174 LEU A N 1
ATOM 1325 C CA . LEU A 1 174 ? -4.645 -9.676 12.447 1.00 87.50 174 LEU A CA 1
ATOM 1326 C C . LEU A 1 174 ? -3.553 -9.713 13.533 1.00 87.50 174 LEU A C 1
ATOM 1328 O O . LEU A 1 174 ? -3.305 -8.695 14.173 1.00 87.50 174 LEU A O 1
ATOM 1332 N N . GLY A 1 175 ? -2.866 -10.849 13.699 1.00 88.31 175 GLY A N 1
ATOM 1333 C CA . GLY A 1 175 ? -1.768 -11.008 14.658 1.00 88.31 175 GLY A CA 1
ATOM 1334 C C . GLY A 1 175 ? -2.164 -10.768 16.124 1.00 88.31 175 GLY A C 1
ATOM 1335 O O . GLY A 1 175 ? -3.317 -10.937 16.518 1.00 88.31 175 GLY A O 1
ATOM 1336 N N . GLU A 1 176 ? -1.186 -10.372 16.941 1.00 92.00 176 GLU A N 1
ATOM 1337 C CA . GLU A 1 176 ? -1.377 -10.030 18.358 1.00 92.00 176 GLU A CA 1
ATOM 1338 C C . GLU A 1 176 ? -1.957 -8.612 18.543 1.00 92.00 176 GLU A C 1
ATOM 1340 O O . GLU A 1 176 ? -1.719 -7.738 17.700 1.00 92.00 176 GLU A O 1
ATOM 1345 N N . PRO A 1 177 ? -2.675 -8.337 19.651 1.00 93.62 177 PRO A N 1
ATOM 1346 C CA . PRO A 1 177 ? -3.207 -7.008 19.922 1.00 93.62 177 PRO A CA 1
ATOM 1347 C C . PRO A 1 177 ? -2.102 -5.949 19.943 1.00 93.62 177 PRO A C 1
ATOM 1349 O O . PRO A 1 177 ? -1.134 -6.045 20.696 1.00 93.62 177 PRO A O 1
ATOM 1352 N N . SER A 1 178 ? -2.293 -4.878 19.173 1.00 92.12 178 SER A N 1
ATOM 1353 C CA . SER A 1 178 ? -1.392 -3.719 19.173 1.00 92.12 178 SER A CA 1
ATOM 1354 C C . SER A 1 178 ? -1.379 -2.967 20.508 1.00 92.12 178 SER A C 1
ATOM 1356 O O . SER A 1 178 ? -0.361 -2.393 20.886 1.00 92.12 178 SER A O 1
ATOM 1358 N N . VAL A 1 179 ? -2.508 -2.963 21.224 1.00 94.81 179 VAL A N 1
ATOM 1359 C CA . VAL A 1 179 ? -2.661 -2.317 22.530 1.00 94.81 179 VAL A CA 1
ATOM 1360 C C . VAL A 1 179 ? -3.565 -3.179 23.402 1.00 94.81 179 VAL A C 1
ATOM 1362 O O . VAL A 1 179 ? -4.599 -3.666 22.955 1.00 94.81 179 VAL A O 1
ATOM 1365 N N . THR A 1 180 ? -3.198 -3.329 24.672 1.00 96.94 180 THR A N 1
ATOM 1366 C CA . THR A 1 180 ? -4.082 -3.856 25.718 1.00 96.94 180 THR A CA 1
ATOM 1367 C C . THR A 1 180 ? -4.208 -2.803 26.806 1.00 96.94 180 THR A C 1
ATOM 1369 O O . THR A 1 180 ? -3.200 -2.235 27.230 1.00 96.94 180 THR A O 1
ATOM 1372 N N . GLY A 1 181 ? -5.423 -2.512 27.264 1.00 96.88 181 GLY A N 1
ATOM 1373 C CA . GLY A 1 181 ? -5.615 -1.456 28.254 1.00 96.88 181 GLY A CA 1
ATOM 1374 C C . GLY A 1 181 ? -7.041 -1.295 28.742 1.00 96.88 181 GLY A C 1
ATOM 1375 O O . GLY A 1 181 ? -7.907 -2.124 28.487 1.00 96.88 181 GLY A O 1
ATOM 1376 N N . THR A 1 182 ? -7.270 -0.219 29.490 1.00 97.94 182 THR A N 1
ATOM 1377 C CA . THR A 1 182 ? -8.581 0.134 30.042 1.00 97.94 182 THR A CA 1
ATOM 1378 C C . THR A 1 182 ? -9.162 1.332 29.303 1.00 97.94 182 THR A C 1
ATOM 1380 O O . THR A 1 182 ? -8.479 2.343 29.112 1.00 97.94 182 THR A O 1
ATOM 1383 N N . ILE A 1 183 ? -10.442 1.253 28.944 1.00 98.31 183 ILE A N 1
ATOM 1384 C CA . ILE A 1 183 ? -11.202 2.381 28.404 1.00 98.31 183 ILE A CA 1
ATOM 1385 C C . ILE A 1 183 ? -11.384 3.423 29.510 1.00 98.31 183 ILE A C 1
ATOM 1387 O O . ILE A 1 183 ? -12.113 3.198 30.476 1.00 98.31 183 ILE A O 1
ATOM 1391 N N . VAL A 1 184 ? -10.759 4.590 29.383 1.00 98.00 184 VAL A N 1
ATOM 1392 C CA . VAL A 1 184 ? -10.900 5.683 30.365 1.00 98.00 184 VAL A CA 1
ATOM 1393 C C . VAL A 1 184 ? -11.885 6.762 29.925 1.00 98.00 184 VAL A C 1
ATOM 1395 O O . VAL A 1 184 ? -12.405 7.502 30.769 1.00 98.00 184 VAL A O 1
ATOM 1398 N N . GLU A 1 185 ? -12.184 6.823 28.628 1.00 98.00 185 GLU A N 1
ATOM 1399 C CA . GLU A 1 185 ? -13.168 7.727 28.040 1.00 98.00 185 GLU A CA 1
ATOM 1400 C C . GLU A 1 185 ? -13.788 7.103 26.785 1.00 98.00 185 GLU A C 1
ATOM 1402 O O . GLU A 1 185 ? -13.101 6.423 26.026 1.00 98.00 185 GLU A O 1
ATOM 1407 N N . VAL A 1 186 ? -15.081 7.352 26.572 1.00 97.62 186 VAL A N 1
ATOM 1408 C CA . VAL A 1 186 ? -15.833 6.979 25.366 1.00 97.62 186 VAL A CA 1
ATOM 1409 C C . VAL A 1 186 ? -16.513 8.246 24.866 1.00 97.62 186 VAL A C 1
ATOM 1411 O O . VAL A 1 186 ? -17.208 8.910 25.639 1.00 97.62 186 VAL A O 1
ATOM 1414 N N . LYS A 1 187 ? -16.310 8.598 23.597 1.00 96.44 187 LYS A N 1
ATOM 1415 C CA . LYS A 1 187 ? -16.971 9.733 22.947 1.00 96.44 187 LYS A CA 1
ATOM 1416 C C . LYS A 1 187 ? -17.712 9.250 21.713 1.00 96.44 187 LYS A C 1
ATOM 1418 O O . LYS A 1 187 ? -17.120 8.593 20.866 1.00 96.44 187 LYS A O 1
ATOM 1423 N N . SER A 1 188 ? -18.972 9.648 21.617 1.00 90.00 188 SER A N 1
ATOM 1424 C CA . SER A 1 188 ? -19.803 9.489 20.429 1.00 90.00 188 SER A CA 1
ATOM 1425 C C . SER A 1 188 ? -20.238 10.888 20.004 1.00 90.00 188 SER A C 1
ATOM 1427 O O . SER A 1 188 ? -21.188 11.457 20.538 1.00 90.00 188 SER A O 1
ATOM 1429 N N . GLU A 1 189 ? -19.409 11.509 19.166 1.00 84.50 189 GLU A N 1
ATOM 1430 C CA . GLU A 1 189 ? -19.635 12.849 18.613 1.00 84.50 189 GLU A CA 1
ATOM 1431 C C . GLU A 1 189 ? -19.733 12.724 17.085 1.00 84.50 189 GLU A C 1
ATOM 1433 O O . GLU A 1 189 ? -20.605 12.033 16.573 1.00 84.50 189 GLU A O 1
ATOM 1438 N N . THR A 1 190 ? -18.830 13.362 16.339 1.00 84.06 190 THR A N 1
ATOM 1439 C CA . THR A 1 190 ? -18.741 13.232 14.878 1.00 84.06 190 THR A CA 1
ATOM 1440 C C . THR A 1 190 ? -18.122 11.901 14.450 1.00 84.06 190 THR A C 1
ATOM 1442 O O . THR A 1 190 ? -18.415 11.402 13.369 1.00 84.06 190 THR A O 1
ATOM 1445 N N . VAL A 1 191 ? -17.234 11.357 15.285 1.00 89.69 191 VAL A N 1
ATOM 1446 C CA . VAL A 1 191 ? -16.570 10.065 15.105 1.00 89.69 191 VAL A CA 1
ATOM 1447 C C . VAL A 1 191 ? -16.549 9.380 16.462 1.00 89.69 191 VAL A C 1
ATOM 1449 O O . VAL A 1 191 ? -16.142 9.989 17.459 1.00 89.69 191 VAL A O 1
ATOM 1452 N N . ASP A 1 192 ? -16.997 8.130 16.488 1.00 96.25 192 ASP A N 1
ATOM 1453 C CA . ASP A 1 192 ? -16.920 7.278 17.665 1.00 96.25 192 ASP A CA 1
ATOM 1454 C C . ASP A 1 192 ? -15.453 7.018 18.004 1.00 96.25 192 ASP A C 1
ATOM 1456 O O . ASP A 1 192 ? -14.647 6.652 17.144 1.00 96.25 192 ASP A O 1
ATOM 1460 N N . ARG A 1 193 ? -15.082 7.264 19.262 1.00 96.94 193 ARG A N 1
ATOM 1461 C CA . ARG A 1 193 ? -13.700 7.125 19.725 1.00 96.94 193 ARG A CA 1
ATOM 1462 C C . ARG A 1 193 ? -13.607 6.767 21.198 1.00 96.94 193 ARG A C 1
ATOM 1464 O O . ARG A 1 193 ? -14.427 7.195 22.013 1.00 96.94 193 ARG A O 1
ATOM 1471 N N . ILE A 1 194 ? -12.556 6.038 21.550 1.00 98.06 194 ILE A N 1
ATOM 1472 C CA . ILE A 1 194 ? -12.218 5.691 22.931 1.00 98.06 194 ILE A CA 1
ATOM 1473 C C . ILE A 1 194 ? -10.808 6.148 23.281 1.00 98.06 194 ILE A C 1
ATOM 1475 O O . ILE A 1 194 ? -9.917 6.158 22.431 1.00 98.06 194 ILE A O 1
ATOM 1479 N N . LEU A 1 195 ? -10.614 6.511 24.545 1.00 97.88 195 LEU A N 1
ATOM 1480 C CA . LEU A 1 195 ? -9.305 6.810 25.108 1.00 97.88 195 LEU A CA 1
ATOM 1481 C C . LEU A 1 195 ? -8.842 5.638 25.965 1.00 97.88 195 LEU A C 1
ATOM 1483 O O . LEU A 1 195 ? -9.586 5.175 26.836 1.00 97.88 195 LEU A O 1
ATOM 1487 N N . ILE A 1 196 ? -7.609 5.196 25.739 1.00 98.12 196 ILE A N 1
ATOM 1488 C CA . ILE A 1 196 ? -7.039 4.009 26.373 1.00 98.12 196 ILE A CA 1
ATOM 1489 C C . ILE A 1 196 ? -5.918 4.379 27.332 1.00 98.12 196 ILE A C 1
ATOM 1491 O O . ILE A 1 196 ? -5.024 5.165 27.010 1.00 98.12 196 ILE A O 1
ATOM 1495 N N . LEU A 1 197 ? -5.969 3.763 28.512 1.00 97.50 197 LEU A N 1
ATOM 1496 C CA . LEU A 1 197 ? -4.874 3.714 29.467 1.00 97.50 197 LEU A CA 1
ATOM 1497 C C . LEU A 1 197 ? -4.245 2.320 29.448 1.00 97.50 197 LEU A C 1
ATOM 1499 O O . LEU A 1 197 ? -4.889 1.339 29.824 1.00 97.50 197 LEU A O 1
ATOM 1503 N N . GLU A 1 198 ? -2.988 2.241 29.026 1.00 96.44 198 GLU A N 1
ATOM 1504 C CA . GLU A 1 198 ? -2.209 1.004 29.087 1.00 96.44 198 GLU A CA 1
ATOM 1505 C C . GLU A 1 198 ? -1.776 0.668 30.527 1.00 96.44 198 GLU A C 1
ATOM 1507 O O . GLU A 1 198 ? -1.537 1.575 31.336 1.00 96.44 198 GLU A O 1
ATOM 1512 N N . PRO A 1 199 ? -1.603 -0.625 30.856 1.00 94.50 199 PRO A N 1
ATOM 1513 C CA . PRO A 1 199 ? -1.064 -1.051 32.140 1.00 94.50 199 PRO A CA 1
ATOM 1514 C C . PRO A 1 199 ? 0.287 -0.395 32.453 1.00 94.50 199 PRO A C 1
ATOM 1516 O O . PRO A 1 199 ? 1.197 -0.357 31.627 1.00 94.50 199 PRO A O 1
ATOM 1519 N N . GLY A 1 200 ? 0.430 0.118 33.676 1.00 94.38 200 GLY A N 1
ATOM 1520 C CA . GLY A 1 200 ? 1.673 0.733 34.152 1.00 94.38 200 GLY A CA 1
ATOM 1521 C C . GLY A 1 200 ? 1.934 2.162 33.659 1.00 94.38 200 GLY A C 1
ATOM 1522 O O . GLY A 1 200 ? 2.963 2.735 34.016 1.00 94.38 200 GLY A O 1
ATOM 1523 N N . LYS A 1 201 ? 1.032 2.765 32.875 1.00 95.31 201 LYS A N 1
ATOM 1524 C CA . LYS A 1 201 ? 1.094 4.192 32.521 1.00 95.31 201 LYS A CA 1
ATOM 1525 C C . LYS A 1 201 ? 0.312 5.033 33.531 1.00 95.31 201 LYS A C 1
ATOM 1527 O O . LYS A 1 201 ? -0.728 4.615 34.026 1.00 95.31 201 LYS A O 1
ATOM 1532 N N . GLU A 1 202 ? 0.801 6.239 33.814 1.00 94.06 202 GLU A N 1
ATOM 1533 C CA . GLU A 1 202 ? 0.100 7.204 34.679 1.00 94.06 202 GLU A CA 1
ATOM 1534 C C . GLU A 1 202 ? -0.956 8.020 33.918 1.00 94.06 202 GLU A C 1
ATOM 1536 O O . GLU A 1 202 ? -1.924 8.493 34.510 1.00 94.06 202 GLU A O 1
ATOM 1541 N N . ALA A 1 203 ? -0.776 8.182 32.603 1.00 95.44 203 ALA A N 1
ATOM 1542 C CA . ALA A 1 203 ? -1.648 8.962 31.736 1.00 95.44 203 ALA A CA 1
ATOM 1543 C C . ALA A 1 203 ? -2.069 8.152 30.496 1.00 95.44 203 ALA A C 1
ATOM 1545 O O . ALA A 1 203 ? -1.311 7.281 30.059 1.00 95.44 203 ALA A O 1
ATOM 1546 N N . PRO A 1 204 ? -3.250 8.436 29.914 1.00 96.00 204 PRO A N 1
ATOM 1547 C CA . PRO A 1 204 ? -3.730 7.739 28.724 1.00 96.00 204 PRO A CA 1
ATOM 1548 C C . PRO A 1 204 ? -2.832 7.968 27.507 1.00 96.00 204 PRO A C 1
ATOM 1550 O O . PRO A 1 204 ? -2.302 9.065 27.316 1.00 96.00 204 PRO A O 1
ATOM 1553 N N . THR A 1 205 ? -2.687 6.943 26.672 1.00 93.88 205 THR A N 1
ATOM 1554 C CA . THR A 1 205 ? -1.672 6.904 25.608 1.00 93.88 205 THR A CA 1
ATOM 1555 C C . THR A 1 205 ? -2.252 6.966 24.204 1.00 93.88 205 THR A C 1
ATOM 1557 O O . THR A 1 205 ? -1.611 7.554 23.333 1.00 93.88 205 THR A O 1
ATOM 1560 N N . TYR A 1 206 ? -3.477 6.470 23.994 1.00 96.12 206 TYR A N 1
ATOM 1561 C CA . TYR A 1 206 ? -4.088 6.397 22.665 1.00 96.12 206 TYR A CA 1
ATOM 1562 C C . TYR A 1 206 ? -5.538 6.864 22.631 1.00 96.12 206 TYR A C 1
ATOM 1564 O O . TYR A 1 206 ? -6.358 6.435 23.443 1.00 96.12 206 TYR A O 1
ATOM 1572 N N . TRP A 1 207 ? -5.855 7.666 21.617 1.00 96.88 207 TRP A N 1
ATOM 1573 C CA . TRP A 1 207 ? -7.194 7.823 21.065 1.00 96.88 207 TRP A CA 1
ATOM 1574 C C . TRP A 1 207 ? -7.381 6.852 19.901 1.00 96.88 207 TRP A C 1
ATOM 1576 O O . TRP A 1 207 ? -6.704 6.955 18.878 1.00 96.88 207 TRP A O 1
ATOM 1586 N N .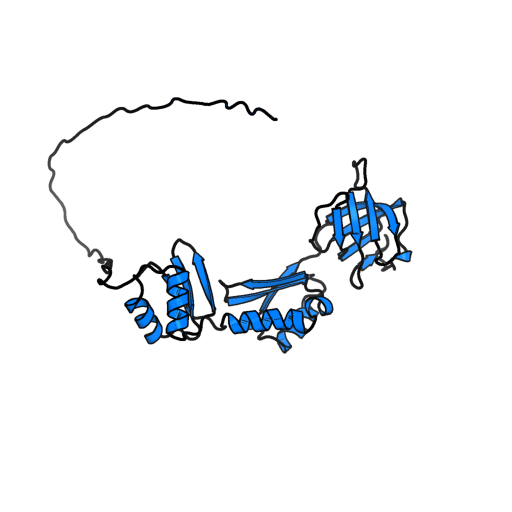 PHE A 1 208 ? -8.341 5.947 20.044 1.00 96.94 208 PHE A N 1
ATOM 1587 C CA . PHE A 1 208 ? -8.752 5.025 18.995 1.00 96.94 208 PHE A CA 1
ATOM 1588 C C . PHE A 1 208 ? -10.084 5.465 18.406 1.00 96.94 208 PHE A C 1
ATOM 1590 O O . PHE A 1 208 ? -11.054 5.621 19.145 1.00 96.94 208 PHE A O 1
ATOM 1597 N N . SER A 1 209 ? -10.122 5.666 17.091 1.00 95.94 209 SER A N 1
ATOM 1598 C CA . SER A 1 209 ? -11.336 6.019 16.346 1.00 95.94 209 SER A CA 1
ATOM 1599 C C . SER A 1 209 ? -11.906 4.805 15.618 1.00 95.94 209 SER A C 1
ATOM 1601 O O . SER A 1 209 ? -11.155 3.914 15.209 1.00 95.94 209 SER A O 1
ATOM 1603 N N . PHE A 1 210 ? -13.224 4.791 15.444 1.00 94.81 210 PHE A N 1
ATOM 1604 C CA . PHE A 1 210 ? -13.965 3.706 14.807 1.00 94.81 210 PHE A CA 1
ATOM 1605 C C . PHE A 1 210 ? -14.508 4.142 13.448 1.00 94.81 210 PHE A C 1
ATOM 1607 O O . PHE A 1 210 ? -14.852 5.308 13.239 1.00 94.81 210 PHE A O 1
ATOM 1614 N N . ASN A 1 211 ? -14.591 3.188 12.527 1.00 89.69 211 ASN A N 1
ATOM 1615 C CA . ASN A 1 211 ? -15.273 3.345 11.249 1.00 89.69 211 ASN A CA 1
ATOM 1616 C C . ASN A 1 211 ? -16.261 2.188 11.030 1.00 89.69 211 ASN A C 1
ATOM 1618 O O . ASN A 1 211 ? -16.452 1.339 11.897 1.00 89.69 211 ASN A O 1
ATOM 1622 N N . ASP A 1 212 ? -16.885 2.159 9.857 1.00 87.50 212 ASP A N 1
ATOM 1623 C CA . ASP A 1 212 ? -17.861 1.151 9.432 1.00 87.50 212 ASP A CA 1
ATOM 1624 C C . ASP A 1 212 ? -17.304 -0.282 9.341 1.00 87.50 212 ASP A C 1
ATOM 1626 O O . ASP A 1 212 ? -18.071 -1.224 9.144 1.00 87.50 212 ASP A O 1
ATOM 1630 N N . ARG A 1 213 ? -15.989 -0.463 9.499 1.00 87.19 213 ARG A N 1
ATOM 1631 C CA . ARG A 1 213 ? -15.294 -1.758 9.423 1.00 87.19 213 ARG A CA 1
ATOM 1632 C C . ARG A 1 213 ? -14.610 -2.168 10.704 1.00 87.19 213 ARG A C 1
ATOM 1634 O O . ARG A 1 213 ? -14.065 -3.265 10.765 1.00 87.19 213 ARG A O 1
ATOM 1641 N N . SER A 1 214 ? -14.603 -1.298 11.705 1.00 92.06 214 SER A N 1
ATOM 1642 C CA . SER A 1 214 ? -14.108 -1.668 13.015 1.00 92.06 214 SER A CA 1
ATOM 1643 C C . SER A 1 214 ? -14.981 -2.793 13.561 1.00 92.06 214 SER A C 1
ATOM 1645 O O . SER A 1 214 ? -16.201 -2.660 13.662 1.00 92.06 214 SER A O 1
ATOM 1647 N N . GLU A 1 215 ? -14.357 -3.906 13.921 1.00 94.31 215 GLU A N 1
ATOM 1648 C CA . GLU A 1 215 ? -15.059 -5.029 14.525 1.00 94.31 215 GLU A CA 1
ATOM 1649 C C . GLU A 1 215 ? -14.977 -4.959 16.045 1.00 94.31 215 GLU A C 1
ATOM 1651 O O . GLU A 1 215 ? -13.904 -4.755 16.610 1.00 94.31 215 GLU A O 1
ATOM 1656 N N . LEU A 1 216 ? -16.112 -5.111 16.722 1.00 97.31 216 LEU A N 1
ATOM 1657 C CA . LEU A 1 216 ? -16.184 -5.056 18.174 1.00 97.31 216 LEU A CA 1
ATOM 1658 C C . LEU A 1 216 ? -16.787 -6.357 18.683 1.00 97.31 216 LEU A C 1
ATOM 1660 O O . LEU A 1 216 ? -17.866 -6.752 18.239 1.00 97.31 216 LEU A O 1
ATOM 1664 N N . TYR A 1 217 ? -16.116 -6.981 19.644 1.00 97.56 217 TYR A N 1
ATOM 1665 C CA . TYR A 1 217 ? -16.576 -8.206 20.281 1.00 97.56 217 TYR A CA 1
ATOM 1666 C C . TYR A 1 217 ? -16.578 -8.057 21.803 1.00 97.56 217 TYR A C 1
ATOM 1668 O O . TYR A 1 217 ? -15.723 -7.381 22.380 1.00 97.56 217 TYR A O 1
ATOM 1676 N N . ASP A 1 218 ? -17.553 -8.675 22.462 1.00 97.25 218 ASP A N 1
ATOM 1677 C CA . ASP A 1 218 ? -17.552 -8.819 23.913 1.00 97.25 218 ASP A CA 1
ATOM 1678 C C . ASP A 1 218 ? -16.607 -9.939 24.384 1.00 97.25 218 ASP A C 1
ATOM 1680 O O . ASP A 1 218 ? -15.980 -10.630 23.582 1.00 97.25 218 ASP A O 1
ATOM 1684 N N . ALA A 1 219 ? -16.518 -10.132 25.702 1.00 95.19 219 ALA A N 1
ATOM 1685 C CA . ALA A 1 219 ? -15.654 -11.144 26.307 1.00 95.19 219 ALA A CA 1
ATOM 1686 C C . ALA A 1 219 ? -16.094 -12.589 25.998 1.00 95.19 219 ALA A C 1
ATOM 1688 O O . ALA A 1 219 ? -15.306 -13.520 26.137 1.00 95.19 219 ALA A O 1
ATOM 1689 N N . ALA A 1 220 ? -17.337 -12.787 25.543 1.00 95.19 220 ALA A N 1
ATOM 1690 C CA . ALA A 1 220 ? -17.834 -14.074 25.065 1.00 95.19 220 ALA A CA 1
ATOM 1691 C C . ALA A 1 220 ? -17.587 -14.277 23.556 1.00 95.19 220 ALA A C 1
ATOM 1693 O O . ALA A 1 220 ? -18.031 -15.282 22.994 1.00 95.19 220 ALA A O 1
ATOM 1694 N N . GLY A 1 221 ? -16.910 -13.333 22.890 1.00 94.38 221 GLY A N 1
ATOM 1695 C CA . GLY A 1 221 ? -16.651 -13.349 21.452 1.00 94.38 221 GLY A CA 1
ATOM 1696 C C . GLY A 1 221 ? -17.875 -13.010 20.598 1.00 94.38 221 GLY A C 1
ATOM 1697 O O . GLY A 1 221 ? -17.870 -13.267 19.394 1.00 94.38 221 GLY A O 1
ATOM 1698 N N . GLN A 1 222 ? -18.941 -12.459 21.184 1.00 96.81 222 GLN A N 1
ATOM 1699 C CA . GLN A 1 222 ? -20.120 -12.034 20.431 1.00 96.81 222 GLN A CA 1
ATOM 1700 C C . GLN A 1 222 ? -19.916 -10.626 19.889 1.00 96.81 222 GLN A C 1
ATOM 1702 O O . GLN A 1 222 ? -19.415 -9.746 20.586 1.00 96.81 222 GLN A O 1
ATOM 1707 N N . LYS A 1 223 ? -20.337 -10.401 18.641 1.00 96.69 223 LYS A N 1
ATOM 1708 C CA . LYS A 1 223 ? -20.259 -9.079 18.021 1.00 96.69 223 LYS A CA 1
ATOM 1709 C C . LYS A 1 223 ? -21.157 -8.091 18.770 1.00 96.69 223 LYS A C 1
ATOM 1711 O O . LYS A 1 223 ? -22.326 -8.384 19.024 1.00 96.69 223 LYS A O 1
ATOM 1716 N N . ILE A 1 224 ? -20.612 -6.923 19.086 1.00 96.94 224 ILE A N 1
ATOM 1717 C CA . ILE A 1 224 ? -21.317 -5.829 19.757 1.00 96.94 224 ILE A CA 1
ATOM 1718 C C . ILE A 1 224 ? -21.246 -4.545 18.933 1.00 96.94 224 ILE A C 1
ATOM 1720 O O . ILE A 1 224 ? -20.406 -4.387 18.054 1.00 96.94 224 ILE A O 1
ATOM 1724 N N . GLU A 1 225 ? -22.130 -3.608 19.251 1.00 95.25 225 GLU A N 1
ATOM 1725 C CA . GLU A 1 225 ? -22.095 -2.246 18.718 1.00 95.25 225 GLU A CA 1
ATOM 1726 C C . GLU A 1 225 ? -21.240 -1.333 19.607 1.00 95.25 225 GLU A C 1
ATOM 1728 O O . GLU A 1 225 ? -21.007 -1.636 20.783 1.00 95.25 225 GLU A O 1
ATOM 1733 N N . PHE A 1 226 ? -20.847 -0.161 19.095 1.00 96.25 226 PHE A N 1
ATOM 1734 C CA . PHE A 1 226 ? -20.056 0.824 19.851 1.00 96.25 226 PHE A CA 1
ATOM 1735 C C . PHE A 1 226 ? -20.701 1.211 21.192 1.00 96.25 226 PHE A C 1
ATOM 1737 O O . PHE A 1 226 ? -20.014 1.396 22.195 1.00 96.25 226 PHE A O 1
ATOM 1744 N N . THR A 1 227 ? -22.036 1.234 21.258 1.00 94.75 227 THR A N 1
ATOM 1745 C CA . THR A 1 227 ? -22.799 1.489 22.493 1.00 94.75 227 THR A CA 1
ATOM 1746 C C . THR A 1 227 ? -22.573 0.451 23.601 1.00 94.75 227 THR A C 1
ATOM 1748 O O . THR A 1 227 ? -22.946 0.685 24.752 1.00 94.75 227 THR A O 1
ATOM 1751 N N . GLY A 1 228 ? -21.999 -0.709 23.270 1.00 94.75 228 GLY A N 1
ATOM 1752 C CA . GLY A 1 228 ? -21.578 -1.729 24.229 1.00 94.75 228 GLY A CA 1
ATOM 1753 C C . GLY A 1 228 ? -20.298 -1.366 24.989 1.00 94.75 228 GLY A C 1
ATOM 1754 O O . GLY A 1 228 ? -20.080 -1.902 26.079 1.00 94.75 228 GLY A O 1
ATOM 1755 N N . LEU A 1 229 ? -19.494 -0.433 24.463 1.00 97.31 229 LEU A N 1
ATOM 1756 C CA . LEU A 1 229 ? -18.255 0.025 25.087 1.00 97.31 229 LEU A CA 1
ATOM 1757 C C . LEU A 1 229 ? -18.532 1.021 26.216 1.00 97.31 229 LEU A C 1
ATOM 1759 O O . LEU A 1 229 ? -19.313 1.967 26.089 1.00 97.31 229 LEU A O 1
ATOM 1763 N N . LYS A 1 230 ? -17.860 0.820 27.347 1.00 96.94 230 LYS A N 1
ATOM 1764 C CA . LYS A 1 230 ? -18.037 1.596 28.573 1.00 96.94 230 LYS A CA 1
ATOM 1765 C C . LYS A 1 230 ? -16.695 1.887 29.218 1.00 96.94 230 LYS A C 1
ATOM 1767 O O . LYS A 1 230 ? -15.787 1.058 29.251 1.00 96.94 230 LYS A O 1
ATOM 1772 N N . LYS A 1 231 ? -16.613 3.067 29.829 1.00 97.75 231 LYS A N 1
ATOM 1773 C CA . LYS A 1 231 ? -15.499 3.429 30.702 1.00 97.75 231 LYS A CA 1
ATOM 1774 C C . LYS A 1 231 ? -15.306 2.368 31.794 1.00 97.75 231 LYS A C 1
ATOM 1776 O O . LYS A 1 231 ? -16.268 1.965 32.443 1.00 97.75 231 LYS A O 1
ATOM 1781 N N . GLY A 1 232 ? -14.056 1.979 32.015 1.00 97.31 232 GLY A N 1
ATOM 1782 C CA . GLY A 1 232 ? -13.626 0.989 32.998 1.00 97.31 232 GLY A CA 1
ATOM 1783 C C . GLY A 1 232 ? -13.455 -0.424 32.440 1.00 97.31 232 GLY A C 1
ATOM 1784 O O . GLY A 1 232 ? -12.853 -1.244 33.123 1.00 97.31 232 GLY A O 1
ATOM 1785 N N . GLN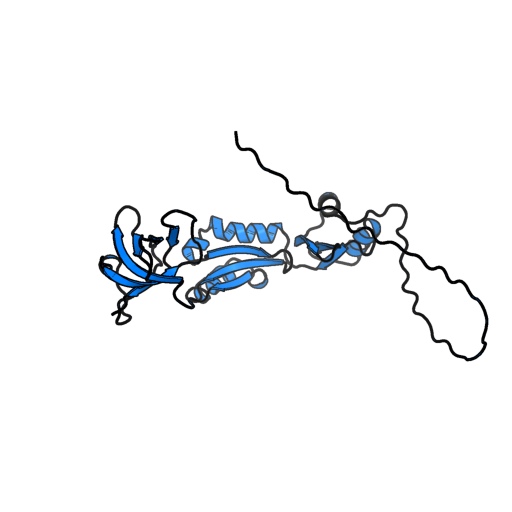 A 1 233 ? -13.930 -0.712 31.225 1.00 97.81 233 GLN A N 1
ATOM 1786 C CA . GLN A 1 233 ? -13.713 -2.016 30.595 1.00 97.81 233 GLN A CA 1
ATOM 1787 C C . GLN A 1 233 ? -12.257 -2.193 30.172 1.00 97.81 233 GLN A C 1
ATOM 1789 O O . GLN A 1 233 ? -11.620 -1.246 29.698 1.00 97.81 233 GLN A O 1
ATOM 1794 N N . GLN A 1 234 ? -11.757 -3.415 30.325 1.00 97.94 234 GLN A N 1
ATOM 1795 C CA . GLN A 1 234 ? -10.477 -3.837 29.775 1.00 97.94 234 GLN A CA 1
ATOM 1796 C C . GLN A 1 234 ? -10.672 -4.381 28.363 1.00 97.94 234 GLN A C 1
ATOM 1798 O O . GLN A 1 234 ? -11.702 -4.989 28.073 1.00 97.94 234 GLN A O 1
ATOM 1803 N N . VAL A 1 235 ? -9.704 -4.121 27.487 1.00 98.31 235 VAL A N 1
ATOM 1804 C CA . VAL A 1 235 ? -9.803 -4.437 26.062 1.00 98.31 235 VAL A CA 1
ATOM 1805 C C . VAL A 1 235 ? -8.469 -4.841 25.448 1.00 98.31 235 VAL A C 1
ATOM 1807 O O . VAL A 1 235 ? -7.422 -4.287 25.801 1.00 98.31 235 VAL A O 1
ATOM 1810 N N . HIS A 1 236 ? -8.541 -5.746 24.475 1.00 98.12 236 HIS A N 1
ATOM 1811 C CA . HIS A 1 236 ? -7.513 -5.962 23.459 1.00 98.12 236 HIS A CA 1
ATOM 1812 C C . HIS A 1 236 ? -7.887 -5.186 22.195 1.00 98.12 236 HIS A C 1
ATOM 1814 O O . HIS A 1 236 ? -9.033 -5.240 21.752 1.00 98.12 236 HIS A O 1
ATOM 1820 N N . ILE A 1 237 ? -6.939 -4.442 21.621 1.00 97.00 237 ILE A N 1
ATOM 1821 C CA . ILE A 1 237 ? -7.160 -3.599 20.441 1.00 97.00 237 ILE A CA 1
ATOM 1822 C C . ILE A 1 237 ? -6.129 -3.920 19.369 1.00 97.00 237 ILE A C 1
ATOM 1824 O O . ILE A 1 237 ? -4.917 -3.817 19.583 1.00 97.00 237 ILE A O 1
ATOM 1828 N N . TRP A 1 238 ? -6.634 -4.190 18.173 1.00 95.12 238 TRP A N 1
ATOM 1829 C CA . TRP A 1 238 ? -5.877 -4.272 16.936 1.00 95.12 238 TRP A CA 1
ATOM 1830 C C . TRP A 1 238 ? -6.142 -3.013 16.120 1.00 95.12 238 TRP A C 1
ATOM 1832 O O . TRP A 1 238 ? -7.274 -2.745 15.708 1.00 95.12 238 TRP A O 1
ATOM 1842 N N . GLY A 1 239 ? -5.102 -2.211 15.910 1.00 90.44 239 GLY A N 1
ATOM 1843 C CA . GLY A 1 239 ? -5.143 -1.074 15.001 1.00 90.44 239 GLY A CA 1
ATOM 1844 C C . GLY A 1 239 ? -4.950 -1.491 13.543 1.00 90.44 239 GLY A C 1
ATOM 1845 O O . GLY A 1 239 ? -4.462 -2.574 13.240 1.00 90.44 239 GLY A O 1
ATOM 1846 N N . THR A 1 240 ? -5.262 -0.582 12.627 1.00 85.44 240 THR A N 1
ATOM 1847 C CA . THR A 1 240 ? -4.983 -0.712 11.178 1.00 85.44 240 THR A CA 1
ATOM 1848 C C . THR A 1 240 ? -3.499 -0.512 10.812 1.00 85.44 240 THR A C 1
ATOM 1850 O O . THR A 1 240 ? -3.162 -0.281 9.659 1.00 85.44 240 THR A O 1
ATOM 1853 N N . GLY A 1 241 ? -2.591 -0.519 11.794 1.00 77.88 241 GLY A N 1
ATOM 1854 C CA . GLY A 1 241 ? -1.150 -0.295 11.608 1.00 77.88 241 GLY A CA 1
ATOM 1855 C C . GLY A 1 241 ? -0.710 1.172 11.503 1.00 77.88 241 GLY A C 1
ATOM 1856 O O . GLY A 1 241 ? 0.438 1.475 11.813 1.00 77.88 241 GLY A O 1
ATOM 1857 N N . THR A 1 242 ? -1.601 2.106 11.151 1.00 80.38 242 THR A N 1
ATOM 1858 C CA . THR A 1 242 ? -1.266 3.542 11.112 1.00 80.38 242 THR A CA 1
ATOM 1859 C C . THR A 1 242 ? -1.489 4.202 12.473 1.00 80.38 242 THR A C 1
ATOM 1861 O O . THR A 1 242 ? -2.607 4.206 12.994 1.00 80.38 242 THR A O 1
ATOM 1864 N N . VAL A 1 243 ? -0.434 4.810 13.023 1.00 87.06 243 VAL A N 1
ATOM 1865 C CA . VAL A 1 243 ? -0.479 5.604 14.259 1.00 87.06 243 VAL A CA 1
ATOM 1866 C C . VAL A 1 243 ? 0.039 7.010 13.969 1.00 87.06 243 VAL A C 1
ATOM 1868 O O . VAL A 1 243 ? 1.161 7.185 13.502 1.00 87.06 243 VAL A O 1
ATOM 1871 N N . LEU A 1 244 ? -0.778 8.020 14.256 1.00 88.56 244 LEU A N 1
ATOM 1872 C CA . LEU A 1 244 ? -0.388 9.423 14.179 1.00 88.56 244 LEU A CA 1
ATOM 1873 C C . LEU A 1 244 ? 0.301 9.838 15.480 1.00 88.56 244 LEU A C 1
ATOM 1875 O O . LEU A 1 244 ? -0.252 9.677 16.575 1.00 88.56 244 LEU A O 1
ATOM 1879 N N . GLU A 1 245 ? 1.495 10.411 15.346 1.00 89.62 245 GLU A N 1
ATOM 1880 C CA . GLU A 1 245 ? 2.275 10.923 16.469 1.00 89.62 245 GLU A CA 1
ATOM 1881 C C . GLU A 1 245 ? 1.596 12.160 17.083 1.00 89.62 245 GLU A C 1
ATOM 1883 O O . GLU A 1 245 ? 1.654 13.272 16.558 1.00 89.62 245 GLU A O 1
ATOM 1888 N N . SER A 1 246 ? 0.929 11.962 18.221 1.00 91.06 246 SER A N 1
ATOM 1889 C CA . SER A 1 246 ? 0.345 13.024 19.045 1.00 91.06 246 SER A CA 1
ATOM 1890 C C . SER A 1 246 ? 0.357 12.633 20.528 1.00 91.06 246 SER A C 1
ATOM 1892 O O . SER A 1 246 ? 0.787 11.539 20.888 1.00 91.06 246 SER A O 1
ATOM 1894 N N . LEU A 1 247 ? -0.095 13.528 21.413 1.00 88.31 247 LEU A N 1
ATOM 1895 C CA . LEU A 1 247 ? -0.214 13.267 22.852 1.00 88.31 247 LEU A CA 1
ATOM 1896 C C . LEU A 1 247 ? -1.654 13.542 23.321 1.00 88.31 247 LEU A C 1
ATOM 1898 O O . LEU A 1 247 ? -1.991 14.709 23.536 1.00 88.31 247 LEU A O 1
ATOM 1902 N N . PRO A 1 248 ? -2.511 12.512 23.493 1.00 93.50 248 PRO A N 1
ATOM 1903 C CA . PRO A 1 248 ? -2.293 11.079 23.212 1.00 93.50 248 PRO A CA 1
ATOM 1904 C C . PRO A 1 248 ? -2.142 10.768 21.713 1.00 93.50 248 PRO A C 1
ATOM 1906 O O . PRO A 1 248 ? -2.607 11.554 20.886 1.00 93.50 248 PRO A O 1
ATOM 1909 N N . ALA A 1 249 ? -1.519 9.640 21.357 1.00 95.50 249 ALA A N 1
ATOM 1910 C CA . ALA A 1 249 ? -1.374 9.193 19.967 1.00 95.50 249 ALA A CA 1
ATOM 1911 C C . ALA A 1 249 ? -2.739 8.821 19.369 1.00 95.50 249 ALA A C 1
ATOM 1913 O O . ALA A 1 249 ? -3.674 8.512 20.108 1.00 95.50 249 ALA A O 1
ATOM 1914 N N . GLN A 1 250 ? -2.880 8.870 18.045 1.00 95.31 250 GLN A N 1
ATOM 1915 C CA . GLN A 1 250 ? -4.160 8.605 17.378 1.00 95.31 250 GLN A CA 1
ATOM 1916 C C . GLN A 1 250 ? -4.058 7.430 16.411 1.00 95.31 250 GLN A C 1
ATOM 1918 O O . GLN A 1 250 ? -3.135 7.369 15.607 1.00 95.31 250 GLN A O 1
ATOM 1923 N N . ALA A 1 251 ? -5.025 6.518 16.474 1.00 93.62 251 ALA A N 1
ATOM 1924 C CA . ALA A 1 251 ? -5.084 5.337 15.620 1.00 93.62 251 ALA A CA 1
ATOM 1925 C C . ALA A 1 251 ? -6.534 4.965 15.270 1.00 93.62 251 ALA A C 1
ATOM 1927 O O . ALA A 1 251 ? -7.487 5.419 15.910 1.00 93.62 251 ALA A O 1
ATOM 1928 N N . THR A 1 252 ? -6.696 4.112 14.259 1.00 93.00 252 THR A N 1
ATOM 1929 C CA . THR A 1 252 ? -8.002 3.585 13.827 1.00 93.00 252 THR A CA 1
ATOM 1930 C C . THR A 1 252 ? -8.116 2.114 14.194 1.00 93.00 252 THR A C 1
ATOM 1932 O O . THR A 1 252 ? -7.188 1.342 13.930 1.00 93.00 252 THR A O 1
ATOM 1935 N N . VAL A 1 253 ? -9.252 1.728 14.776 1.00 94.31 253 VAL A N 1
ATOM 1936 C CA . VAL A 1 253 ? -9.534 0.349 15.189 1.00 94.31 253 VAL A CA 1
ATOM 1937 C C . VAL A 1 253 ? -9.817 -0.521 13.972 1.00 94.31 253 VAL A C 1
ATOM 1939 O O . VAL A 1 253 ? -10.707 -0.222 13.177 1.00 94.31 253 VAL A O 1
ATOM 1942 N N . ARG A 1 254 ? -9.091 -1.634 13.876 1.00 92.88 254 ARG A N 1
ATOM 1943 C CA . ARG A 1 254 ? -9.468 -2.779 13.047 1.00 92.88 254 ARG A CA 1
ATOM 1944 C C . ARG A 1 254 ? -10.401 -3.699 13.831 1.00 92.88 254 ARG A C 1
ATOM 1946 O O . ARG A 1 254 ? -11.507 -3.967 13.382 1.00 92.88 254 ARG A O 1
ATOM 1953 N N . ARG A 1 255 ? -9.974 -4.120 15.024 1.00 95.06 255 ARG A N 1
ATOM 1954 C CA . ARG A 1 255 ? -10.750 -4.979 15.925 1.00 95.06 255 ARG A CA 1
ATOM 1955 C C . ARG A 1 255 ? -10.540 -4.580 17.377 1.00 95.06 255 ARG A C 1
ATOM 1957 O O . ARG A 1 255 ? -9.451 -4.149 17.756 1.00 95.06 255 ARG A O 1
ATOM 1964 N N . ILE A 1 256 ? -11.569 -4.760 18.190 1.00 97.50 256 ILE A N 1
ATOM 1965 C CA . ILE A 1 256 ? -11.499 -4.690 19.645 1.00 97.50 256 IL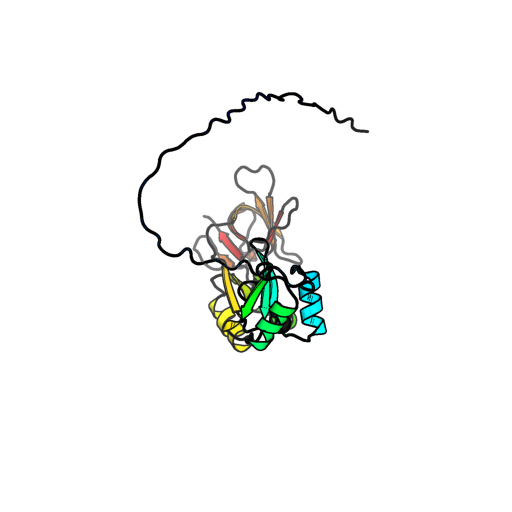E A CA 1
ATOM 1966 C C . ILE A 1 256 ? -12.239 -5.871 20.260 1.00 97.50 256 ILE A C 1
ATOM 1968 O O . ILE A 1 256 ? -13.293 -6.284 19.774 1.00 97.50 256 ILE A O 1
ATOM 1972 N N . GLU A 1 257 ? -11.692 -6.380 21.353 1.00 98.06 257 GLU A N 1
ATOM 1973 C CA . GLU A 1 257 ? -12.301 -7.426 22.167 1.00 98.06 257 GLU A CA 1
ATOM 1974 C C . GLU A 1 257 ? -12.329 -6.979 23.622 1.00 98.06 257 GLU A C 1
ATOM 1976 O O . GLU A 1 257 ? -11.320 -6.492 24.142 1.00 98.06 257 GLU A O 1
ATOM 1981 N N . LEU A 1 258 ? -13.480 -7.125 24.278 1.00 97.56 258 LEU A N 1
ATOM 1982 C CA . LEU A 1 258 ? -13.580 -6.930 25.721 1.00 97.56 258 LEU A CA 1
ATOM 1983 C C . LEU A 1 258 ? -12.908 -8.092 26.462 1.00 97.56 258 LEU A C 1
ATOM 1985 O O . LEU A 1 258 ? -13.022 -9.245 26.060 1.00 97.56 258 LEU A O 1
ATOM 1989 N N . ILE A 1 259 ? -12.251 -7.774 27.573 1.00 94.81 259 ILE A N 1
ATOM 1990 C CA . ILE A 1 259 ? -11.656 -8.743 28.498 1.00 94.81 259 ILE A CA 1
ATOM 1991 C C . ILE A 1 259 ? -12.602 -8.894 29.701 1.00 94.81 259 ILE A C 1
ATOM 1993 O O . ILE A 1 259 ? -13.235 -7.911 30.102 1.00 94.81 259 ILE A O 1
ATOM 1997 N N . GLU A 1 260 ? -12.722 -10.115 30.236 1.00 79.06 260 GLU A N 1
ATOM 1998 C CA . GLU A 1 260 ? -13.490 -10.408 31.463 1.00 79.06 260 GLU A CA 1
ATOM 1999 C C . GLU A 1 260 ? -13.018 -9.610 32.690 1.00 79.06 260 GLU A C 1
ATOM 2001 O O . GLU A 1 260 ? -11.789 -9.463 32.892 1.00 79.06 260 GLU A O 1
#

Sequence (260 aa):
MF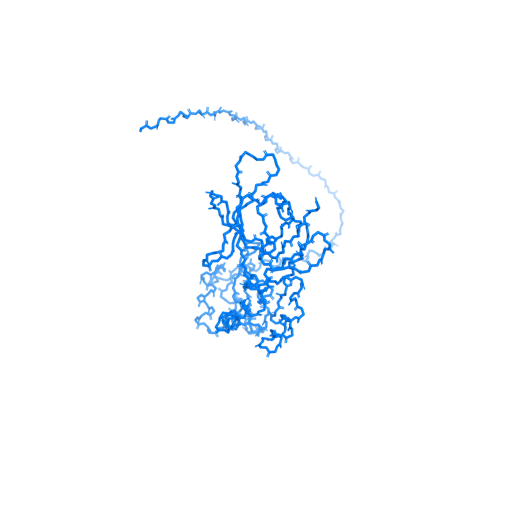RWKTAGISFGMLGLLL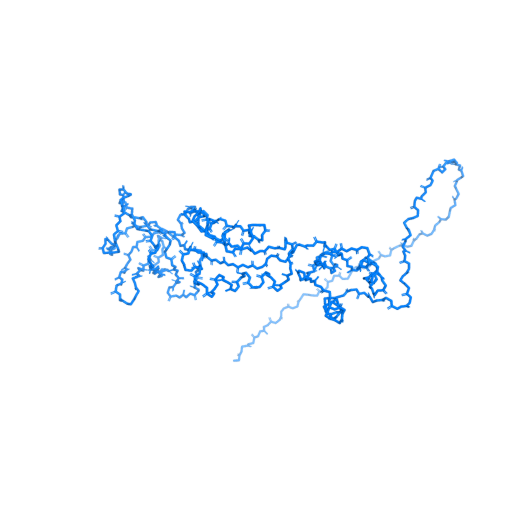AGCADAEDVTSTASPAASSSQAVSPSAGQLAADPEKVQLFLTEESILNGDIYLEDNLVHINIVGLDSGLEQRFADKFTSGSYILHDVKYSAAELDAAQKLLADQDLHKQLNLYGSWVDVRENKLGVTVPDDYLEAAEQTLNKLIDPGMLRFEVQELGEPSVTGTIVEVKSETVDRILILEPGKEAPTYWFSFNDRSELYDAAGQKIEFTGLKKGQQVHIWGTGTVLESLPAQATVRRIELIE

Foldseek 3Di:
DDDDDDDDDDDDDDDDDDDDDDDDDDDDDDDDDDDPPPPPPDDDVQAAQDDQVVVVVCCVVVVFFFLHWDDDPQAIETGGEPDDPVNVVVNVNHHRPPRYDYDHDHDGVVLLVVLQVVCVVVVVCPVQVWPDWDQDSVLSAIEIEHEPVRVVVSLVVSVVVHPNSRYDYDYDYQPFFPAKFFFADWDDDPWTWTWGDGPPDPDTAEIETEDPQEFEAEQVRHTDDSVVDDGGWIKGFGFPPDWDDDVNIYTYTNYMYTHD

Radius of gyration: 30.49 Å; chains: 1; bounding box: 89×59×67 Å

Secondary structure (DSSP, 8-state):
--PPPP-----------------------------------PPPTTPBPP-HHHHHHHHHHTT--EEEEEEETTEEEEEEET--HHHHHHHHHHB-TTSEEEEEESS-HHHHHHHHHHHHHTTHHHHTT--EEEEETTTTEEEEEEEGGGHHHHHHHHHHHS-GGGEEEEEE---S-SEEEEEEEEEESSSEEEEEE-TT-SS--EEEE--TT-EEE-TTS-B--GGG--TT-EEEEEEEEEEE--SSEEEEEEEEEE--

pLDDT: mean 85.35, std 21.62, range [30.38, 98.5]

=== Feature glossary ===
The features interleaved in this record are:

— What the protein is —

Sequence gives the chain of amino acids in standard one-letter code (A=alanine, C=cysteine, …, Y=tyrosine), read N→C. It is the only feature that is directly encoded by the gene; all structural features are derived from the folded form of this sequence.

Database cross-references. InterPro integrates a dozen domain/family signature databases into unified entries with residue-range hits. GO terms attach function/process/location labels with evidence codes. CATH codes position the fold in a four-level structural taxonomy. Organism is the NCBI-taxonomy species name.

— Where its atoms are —

Atomic coordinates in PDBx/mmCIF format — the same representation the Protein Data Bank distributes. Each line of the _atom_site loop places one backbone atom in Cartesian space (units: ångströms, origin: arbitrary).

The six renders are orthographic views along the three Cartesian axes in both directions. Representation (cartoon, sticks, or surface) and color scheme (sequence-rainbow or by-chain) vary across proteins so the training set covers all the common visualization conventions.

— Local backbone conformation —

Eight-state secondary structure (DSSP): H is the canonical α-helix, G the tighter 3₁₀-helix, I the wider π-helix; E/B are β-structure, T and S are turns and bends, and '-' is everything else. DSSP derives these from the pattern of main-chain N–H···O=C hydrogen bonds, not from the sequence.

P-SEA three-state annotation labels each residue as helix, strand, or coil based purely on the geometry of the Cα trace. It serves as a fallback when the full backbone (and thus DSSP) is unavailable.

The φ/ψ torsion pair specifies the backbone conformation at each residue. φ rotates about the N–Cα bond, ψ about the Cα–C bond. Steric clashes forbid most of the (φ, ψ) plane — the allowed regions (α-helix basin, β-sheet basin, left-handed helix) are the Ramachandran-allowed regions.

— Global shape and packing —

The geometric summary reports three shape descriptors. Rg (radius of gyration) measures how spread out the Cα atoms are about their centre of mass; compact globular proteins have small Rg, elongated or unfolded ones large. Cα contacts (<8 Å, |i−j|>4) count long-range residue pairs in spatial proximity — high for tightly packed folds, near zero for rods or random coil. The bounding-box extents give the protein's footprint along x, y, z in Å.

Solvent-accessible surface area (SASA) is the area in Å² traced out by the centre of a 1.4 Å probe sphere (a water molecule) rolled over the protein's van der Waals surface (Shrake–Rupley / Lee–Richards construction). Buried residues have near-zero SASA; fully exposed residues can exceed 200 Å². The total SASA scales roughly with the number of surface residues.

The contact map is a binary N×N matrix image: pixel (i, j) is dark where Cα_i and Cα_j are within 8 Å and |i−j|>4. Because the |i−j|>4 filter removes local helical contacts, off-diagonal stripes parallel to the main diagonal indicate parallel β-sheets; stripes perpendicular to it indicate antiparallel β-sheets. The Ramachandran plot scatters every residue's (φ, ψ) pair against the sterically allowed regions. The PAE heatmap renders the predicted-aligned-error matrix.

— Structural neighborhood —

3Di is Foldseek's structural alphabet. Each residue is assigned one of twenty discrete states based on how its Cα sits relative to its spatial (not sequential) neighbors. Aligning 3Di strings finds structural homologs roughly as well as full 3D superposition, but orders of magnitude faster.

Nearest PDB neighbors are the top structural matches found by Foldseek when searching this structure against the entire Protein Data Bank. Each hit reports a TM-score (0 to 1; >0.5 almost always implies the same fold) and an E-value. These are *structural* homologs — they may share no detectable sequence similarity.

— Confidence and disorder —

For AlphaFold models, the B-factor field carries pLDDT — the model's own estimate of local accuracy on a 0–100 scale. Regions with pLDDT<50 should be treated as essentially unmodeled; they often correspond to intrinsically disordered segments.

Crystallographic B-factors measure how much each atom's electron density is smeared out, in Å². They rise in mobile loops and surface residues and fall in the buried interior. In AlphaFold models this column is repurposed to hold pLDDT instead.

Predicted aligned error is AlphaFold's pairwise confidence. Unlike pLDDT (per-residue), PAE is per-residue-pair and captures whether two parts of the structure are correctly placed relative to each other. Units are ångströms of expected positional error.